Protein AF-A0A6J8DQ14-F1 (afdb_monomer_lite)

Secondary structure (DSSP, 8-state):
------------------------S--------TTHHHHHHHHHHHTT---SSS-HHHHHHHHHHHHHHHHHHHHHHHHHHHHHHHHHHHHHHHHHHHHHHHHHHTT-S-----TTS-------------HHHHHHHHHHHHHHHHHHHHHHHH--TT-HHHHHHHHHHHHHHHHHHHHHHHHHHHHHHHHHHHHHHHHHHHHHHHHHHHHHHHHHHHHHHHHHHHHTTTTT--GGG-------PPP-------------EEEEETT-S------HHHHHHHHHHHHHHHHHHHSS--TTSPPEE-TTT--EE-GGG-STTTSSB-S--EEEEEEE-TTS-EEEEEEEETTT--BTT---BTTBB--

pLDDT: mean 70.85, std 18.7, range [33.75, 98.38]

Radius of gyration: 37.16 Å; chains: 1; bounding box: 110×82×92 Å

Structure (mmCIF, N/CA/C/O backbone):
data_AF-A0A6J8DQ14-F1
#
_entry.id   AF-A0A6J8DQ14-F1
#
loop_
_atom_site.group_PDB
_atom_site.id
_atom_site.type_symbol
_atom_site.label_atom_id
_atom_site.label_alt_id
_atom_site.label_comp_id
_atom_site.label_asym_id
_atom_site.label_entity_id
_atom_site.label_seq_id
_atom_site.pdbx_PDB_ins_code
_atom_site.Cartn_x
_atom_site.Cartn_y
_atom_site.Cartn_z
_atom_site.occupancy
_atom_site.B_iso_or_equiv
_atom_site.auth_seq_id
_atom_site.auth_comp_id
_atom_site.auth_asym_id
_atom_site.auth_atom_id
_atom_site.pdbx_PDB_model_num
ATOM 1 N N . MET A 1 1 ? -1.682 49.864 -0.825 1.00 40.25 1 MET A N 1
ATOM 2 C CA . MET A 1 1 ? -2.217 49.296 -2.078 1.00 40.25 1 MET A CA 1
ATOM 3 C C . MET A 1 1 ? -2.885 47.981 -1.736 1.00 40.25 1 MET A C 1
ATOM 5 O O . MET A 1 1 ? -2.202 47.013 -1.446 1.00 40.25 1 MET A O 1
ATOM 9 N N . THR A 1 2 ? -4.206 48.009 -1.625 1.00 34.62 2 THR A N 1
ATOM 10 C CA . THR A 1 2 ? -5.064 46.916 -1.160 1.00 34.62 2 THR A CA 1
ATOM 11 C C . THR A 1 2 ? -5.766 46.302 -2.367 1.00 34.62 2 THR A C 1
ATOM 13 O O . THR A 1 2 ? -6.574 46.977 -3.000 1.00 34.62 2 THR A O 1
ATOM 16 N N . GLU A 1 3 ? -5.441 45.054 -2.708 1.00 40.53 3 GLU A N 1
ATOM 17 C CA . GLU A 1 3 ? -6.129 44.297 -3.759 1.00 40.53 3 GLU A CA 1
ATOM 18 C C . GLU A 1 3 ? -7.289 43.488 -3.166 1.00 40.53 3 GLU A C 1
ATOM 20 O O . GLU A 1 3 ? -7.100 42.522 -2.426 1.00 40.53 3 GLU A O 1
ATOM 25 N N . GLU A 1 4 ? -8.510 43.895 -3.511 1.00 41.31 4 GLU A N 1
ATOM 26 C CA . GLU A 1 4 ? -9.747 43.171 -3.232 1.00 41.31 4 GLU A CA 1
ATOM 27 C C . GLU A 1 4 ? -9.959 42.047 -4.260 1.00 41.31 4 GLU A C 1
ATOM 29 O O . GLU A 1 4 ? -10.258 42.289 -5.432 1.00 41.31 4 GLU A O 1
ATOM 34 N N . ARG A 1 5 ? -9.875 40.787 -3.818 1.00 44.09 5 ARG A N 1
ATOM 35 C CA . ARG A 1 5 ? -10.351 39.628 -4.590 1.00 44.09 5 ARG A CA 1
ATOM 36 C C . ARG A 1 5 ? -11.866 39.477 -4.429 1.00 44.09 5 ARG A C 1
ATOM 38 O O . ARG A 1 5 ? -12.346 38.953 -3.428 1.00 44.09 5 ARG A O 1
ATOM 45 N N . LYS A 1 6 ? -12.619 39.889 -5.453 1.00 43.56 6 LYS A N 1
ATOM 46 C CA . LYS A 1 6 ? -14.050 39.580 -5.613 1.00 43.56 6 LYS A CA 1
ATOM 47 C C . LYS A 1 6 ? -14.247 38.112 -6.001 1.00 43.56 6 LYS A C 1
ATOM 49 O O . LYS A 1 6 ? -13.935 37.711 -7.119 1.00 43.56 6 LYS A O 1
ATOM 54 N N . THR A 1 7 ? -14.829 37.325 -5.104 1.00 40.78 7 THR A N 1
ATOM 55 C CA . THR A 1 7 ? -15.372 35.992 -5.386 1.00 40.78 7 THR A CA 1
ATOM 56 C C . THR A 1 7 ? -16.781 36.122 -5.977 1.00 40.78 7 THR A C 1
ATOM 58 O O . THR A 1 7 ? -17.704 36.616 -5.333 1.00 40.78 7 THR A O 1
ATOM 61 N N . ARG A 1 8 ? -16.969 35.692 -7.233 1.00 37.62 8 ARG A N 1
ATOM 62 C CA . ARG A 1 8 ? -18.301 35.539 -7.842 1.00 37.62 8 ARG A CA 1
ATOM 63 C C . ARG A 1 8 ? -18.900 34.202 -7.399 1.00 37.62 8 ARG A C 1
ATOM 65 O O . ARG A 1 8 ? -18.426 33.150 -7.816 1.00 37.62 8 ARG A O 1
ATOM 72 N N . LYS A 1 9 ? -19.947 34.253 -6.569 1.00 36.91 9 LYS A N 1
ATOM 73 C CA . LYS A 1 9 ? -20.880 33.138 -6.344 1.00 36.91 9 LYS A CA 1
ATOM 74 C C . LYS A 1 9 ? -21.775 32.997 -7.579 1.00 36.91 9 LYS A C 1
ATOM 76 O O . LYS A 1 9 ? -22.523 33.916 -7.896 1.00 36.91 9 LYS A O 1
ATOM 81 N N . LEU A 1 10 ? -21.686 31.859 -8.262 1.00 33.75 10 LEU A N 1
ATOM 82 C CA . LEU A 1 10 ? -22.676 31.406 -9.239 1.00 33.75 10 LEU A CA 1
ATOM 83 C C . LEU A 1 10 ? -23.769 30.658 -8.469 1.00 33.75 10 LEU A C 1
ATOM 85 O O . LEU A 1 10 ? -23.562 29.532 -8.026 1.00 33.75 10 LEU A O 1
ATOM 89 N N . SER A 1 11 ? -24.906 31.320 -8.261 1.00 34.06 11 SER A N 1
ATOM 90 C CA . SER A 1 11 ? -26.129 30.684 -7.774 1.00 34.06 11 SER A CA 1
ATOM 91 C C . SER A 1 11 ? -26.816 30.008 -8.957 1.00 34.06 11 SER A C 1
ATOM 93 O O . SER A 1 11 ? -27.317 30.689 -9.848 1.00 34.06 11 SER A O 1
ATOM 95 N N . ILE A 1 12 ? -26.815 28.677 -8.980 1.00 35.22 12 ILE A N 1
ATOM 96 C CA . ILE A 1 12 ? -27.635 27.886 -9.899 1.00 35.22 12 ILE A CA 1
ATOM 97 C C . ILE A 1 12 ? -29.028 27.799 -9.270 1.00 35.22 12 ILE A C 1
ATOM 99 O O . ILE A 1 12 ? -29.205 27.170 -8.227 1.00 35.22 12 ILE A O 1
ATOM 103 N N . HIS A 1 13 ? -29.994 28.495 -9.867 1.00 34.25 13 HIS A N 1
ATOM 104 C CA . HIS A 1 13 ? -31.414 28.324 -9.573 1.00 34.25 13 HIS A CA 1
ATOM 105 C C . HIS A 1 13 ? -31.898 27.064 -10.298 1.00 34.25 13 HIS A C 1
ATOM 107 O O . HIS A 1 13 ? -31.876 27.000 -11.523 1.00 34.25 13 HIS A O 1
ATOM 113 N N . LEU A 1 14 ? -32.273 26.050 -9.519 1.00 34.81 14 LEU A N 1
ATOM 114 C CA . LEU A 1 14 ? -33.044 24.896 -9.971 1.00 34.81 14 LEU A CA 1
ATOM 115 C C . LEU A 1 14 ? -34.515 25.320 -10.019 1.00 34.81 14 LEU A C 1
ATOM 117 O O . LEU A 1 14 ? -35.157 25.415 -8.975 1.00 34.81 14 LEU A O 1
ATOM 121 N N . GLU A 1 15 ? -35.031 25.590 -11.215 1.00 38.25 15 GLU A N 1
ATOM 122 C CA . GLU A 1 15 ? -36.473 25.601 -11.467 1.00 38.25 15 GLU A CA 1
ATOM 123 C C . GLU A 1 15 ? -36.927 24.150 -11.668 1.00 38.25 15 GLU A C 1
ATOM 125 O O . GLU A 1 15 ? -36.549 23.475 -12.626 1.00 38.25 15 GLU A O 1
ATOM 130 N N . GLN A 1 16 ? -37.683 23.651 -10.689 1.00 39.81 16 GLN A N 1
ATOM 131 C CA . GLN A 1 16 ? -38.494 22.446 -10.804 1.00 39.81 16 GLN A CA 1
ATOM 132 C C . GLN A 1 16 ? -39.832 22.845 -11.415 1.00 39.81 16 GLN A C 1
ATOM 134 O O . GLN A 1 16 ? -40.702 23.319 -10.691 1.00 39.81 16 GLN A O 1
ATOM 139 N N . ASP A 1 17 ? -39.998 22.597 -12.711 1.00 38.88 17 ASP A N 1
ATOM 140 C CA . ASP A 1 17 ? -41.319 22.550 -13.327 1.00 38.88 17 ASP A CA 1
ATOM 141 C C . ASP A 1 17 ? -41.687 21.110 -13.675 1.00 38.88 17 ASP A C 1
ATOM 143 O O . ASP A 1 17 ? -40.944 20.354 -14.306 1.00 38.88 17 ASP A O 1
ATOM 147 N N . ALA A 1 18 ? -42.859 20.738 -13.171 1.00 47.50 18 ALA A N 1
ATOM 148 C CA . ALA A 1 18 ? -43.494 19.448 -13.301 1.00 47.50 18 ALA A CA 1
ATOM 149 C C . ALA A 1 18 ? -43.932 19.179 -14.747 1.00 47.50 18 ALA A C 1
ATOM 151 O O . ALA A 1 18 ? -44.643 19.979 -15.353 1.00 47.50 18 ALA A O 1
ATOM 152 N N . MET A 1 19 ? -43.602 17.994 -15.259 1.00 41.12 19 MET A N 1
ATOM 153 C CA . MET A 1 19 ? -44.355 17.368 -16.342 1.00 41.12 19 MET A CA 1
ATOM 154 C C . MET A 1 19 ? -44.657 15.919 -15.973 1.00 41.12 19 MET A C 1
ATOM 156 O O . MET A 1 19 ? -43.839 15.021 -16.160 1.00 41.12 19 MET A O 1
ATOM 160 N N . ASP A 1 20 ? -45.874 15.720 -15.471 1.00 43.94 20 ASP A N 1
ATOM 161 C CA . ASP A 1 20 ? -46.589 14.455 -15.568 1.00 43.94 20 ASP A CA 1
ATOM 162 C C . ASP A 1 20 ? -46.842 14.155 -17.051 1.00 43.94 20 ASP A C 1
ATOM 164 O O . ASP A 1 20 ? -47.705 14.763 -17.689 1.00 43.94 20 ASP A O 1
ATOM 168 N N . GLN A 1 21 ? -46.099 13.201 -17.609 1.00 40.94 21 GLN A N 1
ATOM 169 C CA . GLN A 1 21 ? -46.543 12.454 -18.781 1.00 40.94 21 GLN A CA 1
ATOM 170 C C . GLN A 1 21 ? -46.358 10.962 -18.532 1.00 40.94 21 GLN A C 1
ATOM 172 O O . GLN A 1 21 ? -45.259 10.416 -18.511 1.00 40.94 21 GLN A O 1
ATOM 177 N N . SER A 1 22 ? -47.503 10.318 -18.351 1.00 45.19 22 SER A N 1
ATOM 178 C CA . SER A 1 22 ? -47.719 8.885 -18.428 1.00 45.19 22 SER A CA 1
ATOM 179 C C . SER A 1 22 ? -47.224 8.331 -19.768 1.00 45.19 22 SER A C 1
ATOM 181 O O . SER A 1 22 ? -47.850 8.574 -20.802 1.00 45.19 22 SER A O 1
ATOM 183 N N . LEU A 1 23 ? -46.146 7.546 -19.737 1.00 40.38 23 LEU A N 1
ATOM 184 C CA . LEU A 1 23 ? -45.761 6.643 -20.820 1.00 40.38 23 LEU A CA 1
ATOM 185 C C . LEU A 1 23 ? -45.915 5.202 -20.340 1.00 40.38 23 LEU A C 1
ATOM 187 O O . LEU A 1 23 ? -45.208 4.717 -19.460 1.00 40.38 23 LEU A O 1
ATOM 191 N N . SER A 1 24 ? -46.927 4.562 -20.910 1.00 43.19 24 SER A N 1
ATOM 192 C CA . SER A 1 24 ? -47.161 3.131 -20.871 1.00 43.19 24 SER A CA 1
ATOM 193 C C . SER A 1 24 ? -46.249 2.397 -21.854 1.00 43.19 24 SER A C 1
ATOM 195 O O . SER A 1 24 ? -45.831 2.977 -22.852 1.00 43.19 24 SER A O 1
ATOM 197 N N . SER A 1 25 ? -46.156 1.089 -21.605 1.00 42.47 25 SER A N 1
ATOM 198 C CA . SER A 1 25 ? -45.845 -0.034 -22.502 1.00 42.47 25 SER A CA 1
ATOM 199 C C . SER A 1 25 ? -44.381 -0.378 -22.784 1.00 42.47 25 SER A C 1
ATOM 201 O O . SER A 1 25 ? -43.719 0.279 -23.575 1.00 42.47 25 SER A O 1
ATOM 203 N N . ASP A 1 26 ? -44.004 -1.529 -22.215 1.00 45.75 26 ASP A N 1
ATOM 204 C CA . ASP A 1 26 ? -43.184 -2.584 -22.816 1.00 45.75 26 ASP A CA 1
ATOM 205 C C . ASP A 1 26 ? -41.794 -2.193 -23.333 1.00 45.75 26 ASP A C 1
ATOM 207 O O . ASP A 1 26 ? -41.494 -2.335 -24.519 1.00 45.75 26 ASP A O 1
ATOM 211 N N . ASP A 1 27 ? -40.902 -1.850 -22.401 1.00 40.62 27 ASP A N 1
ATOM 212 C CA . ASP A 1 27 ? -39.459 -1.947 -22.621 1.00 40.62 27 ASP A CA 1
ATOM 213 C C . ASP A 1 27 ? -39.065 -3.430 -22.674 1.00 40.62 27 ASP A C 1
ATOM 215 O O . ASP A 1 27 ? -38.757 -4.085 -21.675 1.00 40.62 27 ASP A O 1
ATOM 219 N N . LYS A 1 28 ? -39.114 -3.993 -23.881 1.00 45.56 28 LYS A N 1
ATOM 220 C CA . LYS A 1 28 ? -38.196 -5.072 -24.226 1.00 45.56 28 LYS A CA 1
ATOM 221 C C . LYS A 1 28 ? -36.817 -4.431 -24.273 1.00 45.56 28 LYS A C 1
ATOM 223 O O . LYS A 1 28 ? -36.624 -3.510 -25.059 1.00 45.56 28 LYS A O 1
ATOM 228 N N . ASP A 1 29 ? -35.897 -4.923 -23.449 1.00 43.84 29 ASP A N 1
ATOM 229 C CA . ASP A 1 29 ? -34.469 -4.618 -23.540 1.00 43.84 29 ASP A CA 1
ATOM 230 C C . ASP A 1 29 ? -33.960 -5.056 -24.928 1.00 43.84 29 ASP A C 1
ATOM 232 O O . ASP A 1 29 ? -33.445 -6.162 -25.108 1.00 43.84 29 ASP A O 1
ATOM 236 N N . GLU A 1 30 ? -34.183 -4.228 -25.951 1.00 47.88 30 GLU A N 1
ATOM 237 C CA . GLU A 1 30 ? -33.458 -4.328 -27.205 1.00 47.88 30 GLU A CA 1
ATOM 238 C C . GLU A 1 30 ? -32.006 -4.018 -26.864 1.00 47.88 30 GLU A C 1
ATOM 240 O O . GLU A 1 30 ? -31.679 -2.961 -26.330 1.00 47.88 30 GLU A O 1
ATOM 245 N N . GLU A 1 31 ? -31.146 -5.004 -27.092 1.00 44.53 31 GLU A N 1
ATOM 246 C CA . GLU A 1 31 ? -29.706 -4.908 -26.923 1.00 44.53 31 GLU A CA 1
ATOM 247 C C . GLU A 1 31 ? -29.196 -3.882 -27.945 1.00 44.53 31 GLU A C 1
ATOM 249 O O . GLU A 1 31 ? -28.839 -4.231 -29.070 1.00 44.53 31 GLU A O 1
ATOM 254 N N . ILE A 1 32 ? -29.265 -2.595 -27.583 1.00 43.50 32 ILE A N 1
ATOM 255 C CA . ILE A 1 32 ? -28.814 -1.493 -28.428 1.00 43.50 32 ILE A CA 1
ATOM 256 C C . ILE A 1 32 ? -27.328 -1.721 -28.654 1.00 43.50 32 ILE A C 1
ATOM 258 O O . ILE A 1 32 ? -26.513 -1.685 -27.725 1.00 43.50 32 ILE A O 1
ATOM 262 N N . THR A 1 33 ? -26.969 -2.035 -29.896 1.00 54.25 33 THR A N 1
ATOM 263 C CA . THR A 1 33 ? -25.565 -2.177 -30.231 1.00 54.25 33 THR A CA 1
ATOM 264 C C . THR A 1 33 ? -24.932 -0.797 -30.161 1.00 54.25 33 THR A C 1
ATOM 266 O O . THR A 1 33 ? -25.538 0.211 -30.496 1.00 54.25 33 THR A O 1
ATOM 269 N N . ILE A 1 34 ? -23.694 -0.737 -29.688 1.00 54.75 34 ILE A N 1
ATOM 270 C CA . ILE A 1 34 ? -22.980 0.502 -29.355 1.00 54.75 34 ILE A CA 1
ATOM 271 C C . ILE A 1 34 ? -22.926 1.541 -30.511 1.00 54.75 34 ILE A C 1
ATOM 273 O O . ILE A 1 34 ? -22.673 2.727 -30.266 1.00 54.75 34 ILE A O 1
ATOM 277 N N . ASP A 1 35 ? -23.139 1.104 -31.755 1.00 55.38 35 ASP A N 1
ATOM 278 C CA . ASP A 1 35 ? -23.206 1.949 -32.952 1.00 55.38 35 ASP A CA 1
ATOM 279 C C . ASP A 1 35 ? -24.590 2.613 -33.151 1.00 55.38 35 ASP A C 1
ATOM 281 O O . ASP A 1 35 ? -24.669 3.708 -33.716 1.00 55.38 35 ASP A O 1
ATOM 285 N N . ASP A 1 36 ? -25.666 2.023 -32.622 1.00 63.06 36 ASP A N 1
ATOM 286 C CA . ASP A 1 36 ? -27.036 2.548 -32.700 1.00 63.06 36 ASP A CA 1
ATOM 287 C C . ASP A 1 36 ? -27.245 3.763 -31.774 1.00 63.06 36 ASP A C 1
ATOM 289 O O . ASP A 1 36 ? -28.010 4.669 -32.107 1.00 63.06 36 ASP A O 1
ATOM 293 N N . ASP A 1 37 ? -26.502 3.856 -30.665 1.00 65.25 37 ASP A N 1
ATOM 294 C CA . ASP A 1 37 ? -26.592 4.957 -29.690 1.00 65.25 37 ASP A CA 1
ATOM 295 C C . ASP A 1 37 ? -26.185 6.319 -30.269 1.00 65.25 37 ASP A C 1
ATOM 297 O O . ASP A 1 37 ? -26.784 7.355 -29.953 1.00 65.25 37 ASP A O 1
ATOM 301 N N . ILE A 1 38 ? -25.153 6.343 -31.122 1.00 66.62 38 ILE A N 1
ATOM 302 C CA . ILE A 1 38 ? -24.671 7.584 -31.743 1.00 66.62 38 ILE A CA 1
ATOM 303 C C . ILE A 1 38 ? -25.682 8.049 -32.774 1.00 66.62 38 ILE A C 1
ATOM 305 O O . ILE A 1 38 ? -26.078 9.212 -32.736 1.00 66.62 38 ILE A O 1
ATOM 309 N N . ILE A 1 39 ? -26.141 7.142 -33.640 1.00 68.62 39 ILE A N 1
ATOM 310 C CA . ILE A 1 39 ? -27.180 7.451 -34.624 1.00 68.62 39 ILE A CA 1
ATOM 311 C C . ILE A 1 39 ? -28.407 7.992 -33.888 1.00 68.62 39 ILE A C 1
ATOM 313 O O . ILE A 1 39 ? -28.810 9.121 -34.145 1.00 68.62 39 ILE A O 1
ATOM 317 N N . HIS A 1 40 ? -28.893 7.285 -32.866 1.00 68.31 40 HIS A N 1
ATOM 318 C CA . HIS A 1 40 ? -30.037 7.700 -32.057 1.00 68.31 40 HIS A CA 1
ATOM 319 C C . HIS A 1 40 ? -29.860 9.088 -31.413 1.00 68.31 40 HIS A C 1
ATOM 321 O O . HIS A 1 40 ? -30.770 9.924 -31.458 1.00 68.31 40 HIS A O 1
ATOM 327 N N . THR A 1 41 ? -28.687 9.371 -30.840 1.00 66.19 41 THR A N 1
ATOM 328 C CA . THR A 1 41 ? -28.385 10.660 -30.195 1.00 66.19 41 THR A CA 1
ATOM 329 C C . THR A 1 41 ? -28.322 11.802 -31.210 1.00 66.19 41 THR A C 1
ATOM 331 O O . THR A 1 41 ? -28.877 12.877 -30.969 1.00 66.19 41 THR A O 1
ATOM 334 N N . VAL A 1 42 ? -27.709 11.574 -32.373 1.00 68.81 42 VAL A N 1
ATOM 335 C CA . VAL A 1 42 ? -27.636 12.558 -33.460 1.00 68.81 42 VAL A CA 1
ATOM 336 C C . VAL A 1 42 ? -29.018 12.838 -34.047 1.00 68.81 42 VAL A C 1
ATOM 338 O O . VAL A 1 42 ? -29.392 14.008 -34.170 1.00 68.81 42 VAL A O 1
ATOM 341 N N . THR A 1 43 ? -29.814 11.801 -34.331 1.00 69.31 43 THR A N 1
ATOM 342 C CA . THR A 1 43 ? -31.201 11.950 -34.798 1.00 69.31 43 THR A CA 1
ATOM 343 C C . THR A 1 43 ? -32.023 12.770 -33.797 1.00 69.31 43 THR A C 1
ATOM 345 O O . THR A 1 43 ? -32.827 13.625 -34.179 1.00 69.31 43 THR A O 1
ATOM 348 N N . LYS A 1 44 ? -31.831 12.538 -32.491 1.00 66.38 44 LYS A N 1
ATOM 349 C CA . LYS A 1 44 ? -32.537 13.249 -31.414 1.00 66.38 44 LYS A CA 1
ATOM 350 C C . LYS A 1 44 ? -32.150 14.728 -31.338 1.00 66.38 44 LYS A C 1
ATOM 352 O O . LYS A 1 44 ? -33.029 15.560 -31.130 1.00 66.38 44 LYS A O 1
ATOM 357 N N . LEU A 1 45 ? -30.877 15.065 -31.553 1.00 63.56 45 LEU A N 1
ATOM 358 C CA . LEU A 1 45 ? -30.387 16.449 -31.568 1.00 63.56 45 LEU A CA 1
ATOM 359 C C . LEU A 1 45 ? -30.831 17.218 -32.825 1.00 63.56 45 LEU A C 1
ATOM 361 O O . LEU A 1 45 ? -31.202 18.386 -32.727 1.00 63.56 45 LEU A O 1
ATOM 365 N N . LEU A 1 46 ? -30.860 16.573 -33.996 1.00 66.56 46 LEU A N 1
ATOM 366 C CA . LEU A 1 46 ? -31.221 17.224 -35.266 1.00 66.56 46 LEU A CA 1
ATOM 367 C C . LEU A 1 46 ? -32.732 17.413 -35.469 1.00 66.56 46 LEU A C 1
ATOM 369 O O . LEU A 1 46 ? -33.147 18.291 -36.228 1.00 66.56 46 LEU A O 1
ATOM 373 N N . LYS A 1 47 ? -33.580 16.683 -34.730 1.00 65.06 47 LYS A N 1
ATOM 374 C CA . LYS A 1 47 ? -35.040 16.903 -34.707 1.00 65.06 47 LYS A CA 1
ATOM 375 C C . LYS A 1 47 ? -35.458 18.305 -34.223 1.00 65.06 47 LYS A C 1
ATOM 377 O O . LYS A 1 47 ? -36.606 18.683 -34.445 1.00 65.06 47 LYS A O 1
ATOM 382 N N . PHE A 1 48 ? -34.549 19.094 -33.641 1.00 55.16 48 PHE A N 1
ATOM 383 C CA . PHE A 1 48 ? -34.817 20.448 -33.139 1.00 55.16 48 PHE A CA 1
ATOM 384 C C . PHE A 1 48 ? -34.710 21.583 -34.183 1.00 55.16 48 PHE A C 1
ATOM 386 O O . PHE A 1 48 ? -35.029 22.723 -33.853 1.00 55.16 48 PHE A O 1
ATOM 393 N N . GLY A 1 49 ? -34.323 21.322 -35.442 1.00 56.97 49 GLY A N 1
ATOM 394 C CA . GLY A 1 49 ? -34.076 22.387 -36.433 1.00 56.97 49 GLY A CA 1
ATOM 395 C C . GLY A 1 49 ? -34.587 22.087 -37.845 1.00 56.97 49 GLY A C 1
ATOM 396 O O . GLY A 1 49 ? -33.799 21.816 -38.741 1.00 56.97 49 GLY A O 1
ATOM 397 N N . LYS A 1 50 ? -35.904 22.160 -38.077 1.00 57.69 50 LYS A N 1
ATOM 398 C CA . LYS A 1 50 ? -36.547 21.781 -39.358 1.00 57.69 50 LYS A CA 1
ATOM 399 C C . LYS A 1 50 ? -36.720 22.893 -40.414 1.00 57.69 50 LYS A C 1
ATOM 401 O O . LYS A 1 50 ? -37.482 22.702 -41.355 1.00 57.69 50 LYS A O 1
ATOM 406 N N . ASN A 1 51 ? -36.016 24.025 -40.324 1.00 56.34 51 ASN A N 1
ATOM 407 C CA . ASN A 1 51 ? -36.298 25.198 -41.178 1.00 56.34 51 ASN A CA 1
ATOM 408 C C . ASN A 1 51 ? -35.150 25.613 -42.131 1.00 56.34 51 ASN A C 1
ATOM 410 O O . ASN A 1 51 ? -34.883 26.803 -42.273 1.00 56.34 51 ASN A O 1
ATOM 414 N N . GLY A 1 52 ? -34.461 24.675 -42.799 1.00 59.81 52 GLY A N 1
ATOM 415 C CA . GLY A 1 52 ? -33.320 25.013 -43.670 1.00 59.81 52 GLY A CA 1
ATOM 416 C C . GLY A 1 52 ? -33.121 24.124 -44.904 1.00 59.81 52 GLY A C 1
ATOM 417 O O . GLY A 1 52 ? -33.497 22.961 -44.919 1.00 59.81 52 GLY A O 1
ATOM 418 N N . MET A 1 53 ? -32.495 24.705 -45.936 1.00 57.72 53 MET A N 1
ATOM 419 C CA . MET A 1 53 ? -32.366 24.247 -47.335 1.00 57.72 53 MET A CA 1
ATOM 420 C C . MET A 1 53 ? -31.441 23.030 -47.584 1.00 57.72 53 MET A C 1
ATOM 422 O O . MET A 1 53 ? -31.140 22.716 -48.733 1.00 57.72 53 MET A O 1
ATOM 426 N N . VAL A 1 54 ? -30.969 22.348 -46.538 1.00 64.88 54 VAL A N 1
ATOM 427 C CA . VAL A 1 54 ? -30.096 21.163 -46.636 1.00 64.88 54 VAL A CA 1
ATOM 428 C C . VAL A 1 54 ? -30.855 19.972 -46.067 1.00 64.88 54 VAL A C 1
ATOM 430 O O . VAL A 1 54 ? -31.392 20.079 -44.968 1.00 64.88 54 VAL A O 1
ATOM 433 N N . SER A 1 55 ? -30.907 18.853 -46.804 1.00 76.88 55 SER A N 1
ATOM 434 C CA . SER A 1 55 ? -31.601 17.645 -46.338 1.00 76.88 55 SER A CA 1
ATOM 435 C C . SER A 1 55 ? -31.048 17.224 -44.966 1.00 76.88 55 SER A C 1
ATOM 437 O O . SER A 1 55 ? -29.848 16.931 -44.881 1.00 76.88 55 SER A O 1
ATOM 439 N N . PRO A 1 56 ? -31.878 17.202 -43.904 1.00 75.75 56 PRO A N 1
ATOM 440 C CA . PRO A 1 56 ? -31.462 16.834 -42.551 1.00 75.75 56 PRO A CA 1
ATOM 441 C C . PRO A 1 56 ? -30.709 15.500 -42.496 1.00 75.75 56 PRO A C 1
ATOM 443 O O . PRO A 1 56 ? -29.714 15.395 -41.785 1.00 75.75 56 PRO A O 1
ATOM 446 N N . ASP A 1 57 ? -31.095 14.544 -43.344 1.00 76.12 57 ASP A N 1
ATOM 447 C CA . ASP A 1 57 ? -30.482 13.216 -43.441 1.00 76.12 57 ASP A CA 1
ATOM 448 C C . ASP A 1 57 ? -28.993 13.273 -43.827 1.00 76.12 57 ASP A C 1
ATOM 450 O O . ASP A 1 57 ? -28.183 12.454 -43.389 1.00 76.12 57 ASP A O 1
ATOM 454 N N . HIS A 1 58 ? -28.594 14.256 -44.644 1.00 75.25 58 HIS A N 1
ATOM 455 C CA . HIS A 1 58 ? -27.197 14.403 -45.055 1.00 75.25 58 HIS A CA 1
ATOM 456 C C . HIS A 1 58 ? -26.328 14.954 -43.920 1.00 75.25 58 HIS A C 1
ATOM 458 O O . HIS A 1 58 ? -25.197 14.502 -43.727 1.00 75.25 58 HIS A O 1
ATOM 464 N N . ILE A 1 59 ? -26.870 15.900 -43.148 1.00 75.31 59 ILE A N 1
ATOM 465 C CA . ILE A 1 59 ? -26.204 16.462 -41.968 1.00 75.31 59 ILE A CA 1
ATOM 466 C C . ILE A 1 59 ? -26.097 15.389 -40.882 1.00 75.31 59 ILE A C 1
ATOM 468 O O . ILE A 1 59 ? -25.021 15.209 -40.318 1.00 75.31 59 ILE A O 1
ATOM 472 N N . GLU A 1 60 ? -27.172 14.636 -40.651 1.00 80.50 60 GLU A N 1
ATOM 473 C CA . GLU A 1 60 ? -27.223 13.510 -39.717 1.00 80.50 60 GLU A CA 1
ATOM 474 C C . GLU A 1 60 ? -26.162 12.463 -40.036 1.00 80.50 60 GLU A C 1
ATOM 476 O O . GLU A 1 60 ? -25.302 12.174 -39.204 1.00 80.50 60 GLU A O 1
ATOM 481 N N . MET A 1 61 ? -26.133 11.970 -41.273 1.00 78.75 61 MET A N 1
ATOM 482 C CA . MET A 1 61 ? -25.140 10.985 -41.687 1.00 78.75 61 MET A CA 1
ATOM 483 C C . MET A 1 61 ? -23.705 11.526 -41.575 1.00 78.75 61 MET A C 1
ATOM 485 O O . MET A 1 61 ? -22.799 10.785 -41.186 1.00 78.75 61 MET A O 1
ATOM 489 N N . SER A 1 62 ? -23.471 12.799 -41.911 1.00 70.88 62 SER A N 1
ATOM 490 C CA . SER A 1 62 ? -22.145 13.414 -41.780 1.00 70.88 62 SER A CA 1
ATOM 491 C C . SER A 1 62 ? -21.717 13.550 -40.316 1.00 70.88 62 SER A C 1
ATOM 493 O O . SER A 1 62 ? -20.552 13.301 -40.004 1.00 70.88 62 SER A O 1
ATOM 495 N N . LEU A 1 63 ? -22.638 13.909 -39.416 1.00 78.31 63 LEU A N 1
ATOM 496 C CA . LEU A 1 63 ? -22.362 14.040 -37.986 1.00 78.31 63 LEU A CA 1
ATOM 497 C C . LEU A 1 63 ? -22.102 12.670 -37.347 1.00 78.31 63 LEU A C 1
ATOM 499 O O . LEU A 1 63 ? -21.121 12.524 -36.625 1.00 78.31 63 LEU A O 1
ATOM 503 N N . CYS A 1 64 ? -22.897 11.647 -37.679 1.00 80.00 64 CYS A N 1
ATOM 504 C CA . CYS A 1 64 ? -22.672 10.271 -37.224 1.00 80.00 64 CYS A CA 1
ATOM 505 C C . CYS A 1 64 ? -21.289 9.758 -37.640 1.00 80.00 64 CYS A C 1
ATOM 507 O O . CYS A 1 64 ? -20.560 9.204 -36.820 1.00 80.00 64 CYS A O 1
ATOM 509 N N . LYS A 1 65 ? -20.882 9.994 -38.896 1.00 75.81 65 LYS A N 1
ATOM 510 C CA . LYS A 1 65 ? -19.543 9.619 -39.380 1.00 75.81 65 LYS A CA 1
ATOM 511 C C . LYS A 1 65 ? -18.430 10.358 -38.640 1.00 75.81 65 LYS A C 1
ATOM 513 O O . LYS A 1 65 ? -17.421 9.741 -38.311 1.00 75.81 65 LYS A O 1
ATOM 518 N N . MET A 1 66 ? -18.607 11.653 -38.374 1.00 70.31 66 MET A N 1
ATOM 519 C CA . MET A 1 66 ? -17.619 12.458 -37.653 1.00 70.31 66 MET A CA 1
ATOM 520 C C . MET A 1 66 ? -17.480 12.008 -36.193 1.00 70.31 66 MET A C 1
ATOM 522 O O . MET A 1 66 ? -16.360 11.798 -35.735 1.00 70.31 66 MET A O 1
ATOM 526 N N . LEU A 1 67 ? -18.597 11.772 -35.496 1.00 80.56 67 LEU A N 1
ATOM 527 C CA . LEU A 1 67 ? -18.602 11.272 -34.118 1.00 80.56 67 LEU A CA 1
ATOM 528 C C . LEU A 1 67 ? -18.011 9.865 -34.016 1.00 80.56 67 LEU A C 1
ATOM 530 O O . LEU A 1 67 ? -17.221 9.601 -33.114 1.00 80.56 67 LEU A O 1
ATOM 534 N N . GLN A 1 68 ? -18.331 8.974 -34.957 1.00 82.81 68 GLN A N 1
ATOM 535 C CA . GLN A 1 68 ? -17.741 7.636 -34.982 1.00 82.81 68 GLN A CA 1
ATOM 536 C C . GLN A 1 68 ? -16.230 7.692 -35.241 1.00 82.81 68 GLN A C 1
ATOM 538 O O . GLN A 1 68 ? -15.466 6.962 -34.609 1.00 82.81 68 GLN A O 1
ATOM 543 N N . ALA A 1 69 ? -15.774 8.574 -36.137 1.00 71.69 69 ALA A N 1
ATOM 544 C CA . ALA A 1 69 ? -14.348 8.781 -36.378 1.00 71.69 69 ALA A CA 1
ATOM 545 C C . ALA A 1 69 ? -13.634 9.327 -35.130 1.00 71.69 69 ALA A C 1
ATOM 547 O O . ALA A 1 69 ? -12.570 8.826 -34.769 1.00 71.69 69 ALA A O 1
ATOM 548 N N . GLU A 1 70 ? -14.231 10.301 -34.438 1.00 76.94 70 GLU A N 1
ATOM 549 C CA . GLU A 1 70 ? -13.682 10.844 -33.195 1.00 76.94 70 GLU A CA 1
ATOM 550 C C . GLU A 1 70 ? -13.642 9.785 -32.084 1.00 76.94 70 GLU A C 1
ATOM 552 O O . GLU A 1 70 ? -12.635 9.644 -31.393 1.00 76.94 70 GLU A O 1
ATOM 557 N N . ARG A 1 71 ? -14.693 8.972 -31.950 1.00 84.62 71 ARG A N 1
ATOM 558 C CA . ARG A 1 71 ? -14.738 7.852 -31.005 1.00 84.62 71 ARG A CA 1
ATOM 559 C C . ARG A 1 71 ? -13.630 6.838 -31.265 1.00 84.62 71 ARG A C 1
ATOM 561 O O . ARG A 1 71 ? -12.944 6.442 -30.326 1.00 84.62 71 ARG A O 1
ATOM 568 N N . ASN A 1 72 ? -13.464 6.414 -32.516 1.00 82.12 72 ASN A N 1
ATOM 569 C CA . ASN A 1 72 ? -12.408 5.477 -32.892 1.00 82.12 72 ASN A CA 1
ATOM 570 C C . ASN A 1 72 ? -11.028 6.065 -32.580 1.00 82.12 72 ASN A C 1
ATOM 572 O O . ASN A 1 72 ? -10.202 5.387 -31.984 1.00 82.12 72 ASN A O 1
ATOM 576 N N . HIS A 1 73 ? -10.823 7.354 -32.857 1.00 80.81 73 HIS A N 1
ATOM 577 C CA . HIS A 1 73 ? -9.595 8.060 -32.489 1.00 80.81 73 HIS A CA 1
ATOM 578 C C . HIS A 1 73 ? -9.345 8.084 -30.975 1.00 80.81 73 HIS A C 1
ATOM 580 O O . HIS A 1 73 ? -8.212 7.893 -30.532 1.00 80.81 73 HIS A O 1
ATOM 586 N N . TRP A 1 74 ? -10.381 8.293 -30.156 1.00 85.88 74 TRP A N 1
ATOM 587 C CA . TRP A 1 74 ? -10.259 8.212 -28.697 1.00 85.88 74 TRP A CA 1
ATOM 588 C C . TRP A 1 74 ? -9.960 6.795 -28.217 1.00 85.88 74 TRP A C 1
ATOM 590 O O . TRP A 1 74 ? -9.103 6.630 -27.354 1.00 85.88 74 TRP A O 1
ATOM 600 N N . LYS A 1 75 ? -10.601 5.781 -28.803 1.00 89.94 75 LYS A N 1
ATOM 601 C CA . LYS A 1 75 ? -10.316 4.374 -28.513 1.00 89.94 75 LYS A CA 1
ATOM 602 C C . LYS A 1 75 ? -8.859 4.031 -28.821 1.00 89.94 75 LYS A C 1
ATOM 604 O O . LYS A 1 75 ? -8.167 3.536 -27.939 1.00 89.94 75 LYS A O 1
ATOM 609 N N . ASP A 1 76 ? -8.376 4.383 -30.010 1.00 84.06 76 ASP A N 1
ATOM 610 C CA . ASP A 1 76 ? -6.992 4.140 -30.423 1.00 84.06 76 ASP A CA 1
ATOM 611 C C . ASP A 1 76 ? -5.995 4.846 -29.490 1.00 84.06 76 ASP A C 1
ATOM 613 O O . ASP A 1 76 ? -4.976 4.272 -29.105 1.00 84.06 76 ASP A O 1
ATOM 617 N N . LYS A 1 77 ? -6.304 6.079 -29.060 1.00 84.69 77 LYS A N 1
ATOM 618 C CA . LYS A 1 77 ? -5.506 6.808 -28.061 1.00 84.69 77 LYS A CA 1
ATOM 619 C C . LYS A 1 77 ? -5.498 6.124 -26.698 1.00 84.69 77 LYS A C 1
ATOM 621 O O . LYS A 1 77 ? -4.441 6.050 -26.075 1.00 84.69 77 LYS A O 1
ATOM 626 N N . THR A 1 78 ? -6.649 5.659 -26.220 1.00 90.12 78 THR A N 1
ATOM 627 C CA . THR A 1 78 ? -6.755 4.948 -24.942 1.00 90.12 78 THR A CA 1
ATOM 628 C C . THR A 1 78 ? -5.996 3.626 -24.996 1.00 90.12 78 THR A C 1
ATOM 630 O O . THR A 1 78 ? -5.210 3.352 -24.093 1.00 90.12 78 THR A O 1
ATOM 633 N N . ASP A 1 79 ? -6.143 2.856 -26.072 1.00 89.62 79 ASP A N 1
ATOM 634 C CA . ASP A 1 79 ? -5.426 1.596 -26.273 1.00 89.62 79 ASP A CA 1
ATOM 635 C C . ASP A 1 79 ? -3.907 1.832 -26.358 1.00 89.62 79 ASP A C 1
ATOM 637 O O . ASP A 1 79 ? -3.123 1.112 -25.736 1.00 89.62 79 ASP A O 1
ATOM 641 N N . ALA A 1 80 ? -3.462 2.881 -27.058 1.00 86.56 80 ALA A N 1
ATOM 642 C CA . ALA A 1 80 ? -2.052 3.271 -27.099 1.00 86.56 80 ALA A CA 1
ATOM 643 C C . ALA A 1 80 ? -1.514 3.667 -25.712 1.00 86.56 80 ALA A C 1
ATOM 645 O O . ALA A 1 80 ? -0.419 3.245 -25.338 1.00 86.56 80 ALA A O 1
ATOM 646 N N . ALA A 1 81 ? -2.284 4.430 -24.931 1.00 89.25 81 ALA A N 1
ATOM 647 C CA . ALA A 1 81 ? -1.907 4.816 -23.573 1.00 89.25 81 ALA A CA 1
ATOM 648 C C . ALA A 1 81 ? -1.813 3.603 -22.634 1.00 89.25 81 ALA A C 1
ATOM 650 O O . ALA A 1 81 ? -0.844 3.484 -21.888 1.00 89.25 81 ALA A O 1
ATOM 651 N N . MET A 1 82 ? -2.771 2.674 -22.706 1.00 91.31 82 MET A N 1
ATOM 652 C CA . MET A 1 82 ? -2.752 1.435 -21.921 1.00 91.31 82 MET A CA 1
ATOM 653 C C . MET A 1 82 ? -1.537 0.565 -22.263 1.00 91.31 82 MET A C 1
ATOM 655 O O . MET A 1 82 ? -0.841 0.101 -21.361 1.00 91.31 82 MET A O 1
ATOM 659 N N . ASN A 1 83 ? -1.221 0.413 -23.552 1.00 90.00 83 ASN A N 1
ATOM 660 C CA . ASN A 1 83 ? -0.037 -0.323 -23.998 1.00 90.00 83 ASN A CA 1
ATOM 661 C C . ASN A 1 83 ? 1.274 0.317 -23.510 1.00 90.00 83 ASN A C 1
ATOM 663 O O . ASN A 1 83 ? 2.202 -0.395 -23.124 1.00 90.00 83 ASN A O 1
ATOM 667 N N . GLU A 1 84 ? 1.362 1.650 -23.500 1.00 91.25 84 GLU A N 1
ATOM 668 C CA . GLU A 1 84 ? 2.531 2.364 -22.977 1.00 91.25 84 GLU A CA 1
ATOM 669 C C . GLU A 1 84 ? 2.665 2.202 -21.455 1.00 91.25 84 GLU A C 1
ATOM 671 O O . GLU A 1 84 ? 3.765 1.941 -20.968 1.00 91.25 84 GLU A O 1
ATOM 676 N N . ILE A 1 85 ? 1.561 2.265 -20.702 1.00 87.31 85 ILE A N 1
ATOM 677 C CA . ILE A 1 85 ? 1.556 1.994 -19.254 1.00 87.31 85 ILE A CA 1
ATOM 678 C C . ILE A 1 85 ? 2.052 0.571 -18.972 1.00 87.31 85 ILE A C 1
ATOM 680 O O . ILE A 1 85 ? 2.925 0.376 -18.124 1.00 87.31 85 ILE A O 1
ATOM 684 N N . GLU A 1 86 ? 1.559 -0.428 -19.708 1.00 88.75 86 GLU A N 1
ATOM 685 C CA . GLU A 1 86 ? 2.032 -1.808 -19.571 1.00 88.75 86 GLU A CA 1
ATOM 686 C C . GLU A 1 86 ? 3.519 -1.961 -19.911 1.00 88.75 86 GLU A C 1
ATOM 688 O O . GLU A 1 86 ? 4.230 -2.736 -19.260 1.00 88.75 86 GLU A O 1
ATOM 693 N N . ARG A 1 87 ? 4.006 -1.250 -20.936 1.00 94.81 87 ARG A N 1
ATOM 694 C CA . ARG A 1 87 ? 5.424 -1.252 -21.317 1.00 94.81 87 ARG A CA 1
ATOM 695 C C . ARG A 1 87 ? 6.290 -0.695 -20.187 1.00 94.81 87 ARG A C 1
ATOM 697 O O . ARG A 1 87 ? 7.244 -1.358 -19.784 1.00 94.81 87 ARG A O 1
ATOM 704 N N . GLN A 1 88 ? 5.927 0.468 -19.647 1.00 89.12 88 GLN A N 1
ATOM 705 C CA . GLN A 1 88 ? 6.628 1.108 -18.530 1.00 89.12 88 GLN A CA 1
ATOM 706 C C . GLN A 1 88 ? 6.631 0.218 -17.286 1.00 89.12 88 GLN A C 1
ATOM 708 O O . GLN A 1 88 ? 7.674 0.013 -16.672 1.00 89.12 88 GLN A O 1
ATOM 713 N N . HIS A 1 89 ? 5.493 -0.397 -16.959 1.00 85.81 89 HIS A N 1
ATOM 714 C CA . HIS A 1 89 ? 5.390 -1.310 -15.825 1.00 85.81 89 HIS A CA 1
ATOM 715 C C . HIS A 1 89 ? 6.328 -2.523 -15.961 1.00 85.81 89 HIS A C 1
ATOM 717 O O . HIS A 1 89 ? 7.032 -2.878 -15.013 1.00 85.81 89 HIS A O 1
ATOM 723 N N . LYS A 1 90 ? 6.420 -3.121 -17.160 1.00 86.12 90 LYS A N 1
ATOM 724 C CA . LYS A 1 90 ? 7.374 -4.209 -17.449 1.00 86.12 90 LYS A CA 1
ATOM 725 C C . LYS A 1 90 ? 8.828 -3.764 -17.267 1.00 86.12 90 LYS A C 1
ATOM 727 O O . LYS A 1 90 ? 9.621 -4.522 -16.709 1.00 86.12 90 LYS A O 1
ATOM 732 N N . GLU A 1 91 ? 9.180 -2.554 -17.702 1.00 84.44 91 GLU A N 1
ATOM 733 C CA . GLU A 1 91 ? 10.524 -1.988 -17.511 1.00 84.44 91 GLU A CA 1
ATOM 734 C C . GLU A 1 91 ? 10.836 -1.729 -16.034 1.00 84.44 91 GLU A C 1
ATOM 736 O O . GLU A 1 91 ? 11.909 -2.104 -15.558 1.00 84.44 91 GLU A O 1
ATOM 741 N N . THR A 1 92 ? 9.888 -1.174 -15.274 1.00 85.44 92 THR A N 1
ATOM 742 C CA . THR A 1 92 ? 10.028 -0.985 -13.824 1.00 85.44 92 THR A CA 1
ATOM 743 C C . THR A 1 92 ? 10.272 -2.313 -13.108 1.00 85.44 92 THR A C 1
ATOM 745 O O . THR A 1 92 ? 11.209 -2.414 -12.316 1.00 85.44 92 THR A O 1
ATOM 748 N N . LEU A 1 93 ? 9.498 -3.355 -13.423 1.00 81.00 93 LEU A N 1
ATOM 749 C CA . LEU A 1 93 ? 9.683 -4.682 -12.831 1.00 81.00 93 LEU A CA 1
ATOM 750 C C . LEU A 1 93 ? 11.039 -5.298 -13.205 1.00 81.00 93 LEU A C 1
ATOM 752 O O . LEU A 1 93 ? 11.709 -5.877 -12.350 1.00 81.00 93 LEU A O 1
ATOM 756 N N . ALA A 1 94 ? 11.489 -5.147 -14.454 1.00 80.62 94 ALA A N 1
ATOM 757 C CA . ALA A 1 94 ? 12.812 -5.612 -14.878 1.00 80.62 94 ALA A CA 1
ATOM 758 C C . ALA A 1 94 ? 13.948 -4.902 -14.116 1.00 80.62 94 ALA A C 1
ATOM 760 O O . ALA A 1 94 ? 14.915 -5.546 -13.688 1.00 80.62 94 ALA A O 1
ATOM 761 N N . ASN A 1 95 ? 13.811 -3.594 -13.889 1.00 80.69 95 ASN A N 1
ATOM 762 C CA . ASN A 1 95 ? 14.747 -2.812 -13.087 1.00 80.69 95 ASN A CA 1
ATOM 763 C C . ASN A 1 95 ? 14.736 -3.256 -11.619 1.00 80.69 95 ASN A C 1
ATOM 765 O O . ASN A 1 95 ? 15.802 -3.458 -11.042 1.00 80.69 95 ASN A O 1
ATOM 769 N N . GLN A 1 96 ? 13.561 -3.494 -11.030 1.00 80.19 96 GLN A N 1
ATOM 770 C CA . GLN A 1 96 ? 13.432 -3.985 -9.655 1.00 80.19 96 GLN A CA 1
ATOM 771 C C . GLN A 1 96 ? 14.092 -5.358 -9.472 1.00 80.19 96 GLN A C 1
ATOM 773 O O . GLN A 1 96 ? 14.826 -5.567 -8.509 1.00 80.19 96 GLN A O 1
ATOM 778 N N . VAL A 1 97 ? 13.908 -6.279 -10.423 1.00 82.62 97 VAL A N 1
ATOM 779 C CA . VAL A 1 97 ? 14.591 -7.584 -10.412 1.00 82.62 97 VAL A CA 1
ATOM 780 C C . VAL A 1 97 ? 16.108 -7.414 -10.520 1.00 82.62 97 VAL A C 1
ATOM 782 O O . VAL A 1 97 ? 16.855 -8.103 -9.827 1.00 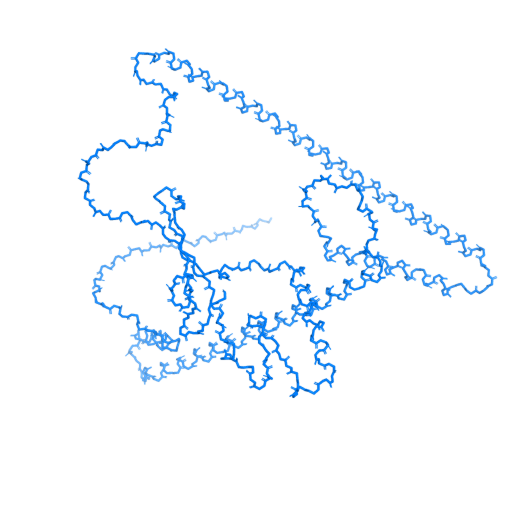82.62 97 VAL A O 1
ATOM 785 N N . SER A 1 98 ? 16.578 -6.491 -11.360 1.00 78.75 98 SER A N 1
ATOM 786 C CA . SER A 1 98 ? 18.011 -6.210 -11.515 1.00 78.75 98 SER A CA 1
ATOM 787 C C . SER A 1 98 ? 18.619 -5.622 -10.238 1.00 78.75 98 SER A C 1
ATOM 789 O O . SER A 1 98 ? 19.686 -6.065 -9.815 1.00 78.75 98 SER A O 1
ATOM 791 N N . LEU A 1 99 ? 17.915 -4.695 -9.579 1.00 77.81 99 LEU A N 1
ATOM 792 C CA . LEU A 1 99 ? 18.295 -4.148 -8.274 1.00 77.81 99 LEU A CA 1
ATOM 793 C C . LEU A 1 99 ? 18.330 -5.235 -7.200 1.00 77.81 99 LEU A C 1
ATOM 795 O O . LEU A 1 99 ? 19.308 -5.325 -6.463 1.00 77.81 99 LEU A O 1
ATOM 799 N N . GLN A 1 100 ? 17.324 -6.108 -7.153 1.00 77.19 100 GLN A N 1
ATOM 800 C CA . GLN A 1 100 ? 17.307 -7.220 -6.206 1.00 77.19 100 GLN A CA 1
ATOM 801 C C . GLN A 1 100 ? 18.491 -8.169 -6.430 1.00 77.19 100 GLN A C 1
ATOM 803 O O . GLN A 1 100 ? 19.156 -8.554 -5.474 1.00 77.19 100 GLN A O 1
ATOM 808 N N . ASN A 1 101 ? 18.807 -8.503 -7.685 1.00 76.81 101 ASN A N 1
ATOM 809 C CA . ASN A 1 101 ? 19.966 -9.338 -8.007 1.00 76.81 101 ASN A CA 1
ATOM 810 C C . ASN A 1 101 ? 21.288 -8.662 -7.597 1.00 76.81 101 ASN A C 1
ATOM 812 O O . ASN A 1 101 ? 22.189 -9.337 -7.104 1.00 76.81 101 ASN A O 1
ATOM 816 N N . LEU A 1 102 ? 21.415 -7.341 -7.777 1.00 76.44 102 LEU A N 1
ATOM 817 C CA . LEU A 1 102 ? 22.573 -6.577 -7.299 1.00 76.44 102 LEU A CA 1
ATOM 818 C C . LEU A 1 102 ? 22.677 -6.622 -5.771 1.00 76.44 102 LEU A C 1
ATOM 820 O O . LEU A 1 102 ? 23.757 -6.877 -5.246 1.00 76.44 102 LEU A O 1
ATOM 824 N N . MET A 1 103 ? 21.565 -6.438 -5.059 1.00 74.62 103 MET A N 1
ATOM 825 C CA . MET A 1 103 ? 21.509 -6.541 -3.596 1.00 74.62 103 MET A CA 1
ATOM 826 C C . MET A 1 103 ? 21.886 -7.945 -3.102 1.00 74.62 103 MET A C 1
ATOM 828 O O . MET A 1 103 ? 22.637 -8.080 -2.133 1.00 74.62 103 MET A O 1
ATOM 832 N N . ASP A 1 104 ? 21.430 -8.989 -3.797 1.00 74.62 104 ASP A N 1
ATOM 833 C CA . ASP A 1 104 ? 21.779 -10.381 -3.502 1.00 74.62 104 ASP A CA 1
ATOM 834 C C . ASP A 1 104 ? 23.281 -10.645 -3.721 1.00 74.62 104 ASP A C 1
ATOM 836 O O . ASP A 1 104 ? 23.928 -11.254 -2.865 1.00 74.62 104 ASP A O 1
ATOM 840 N N . MET A 1 105 ? 23.864 -10.143 -4.821 1.00 72.62 105 MET A N 1
ATOM 841 C CA . MET A 1 105 ? 25.310 -10.234 -5.090 1.00 72.62 105 MET A CA 1
ATOM 842 C C . MET A 1 105 ? 26.150 -9.453 -4.075 1.00 72.62 105 MET A C 1
ATOM 844 O O . MET A 1 105 ? 27.236 -9.891 -3.710 1.00 72.62 105 MET A O 1
ATOM 848 N N . LEU A 1 106 ? 25.644 -8.320 -3.587 1.00 71.88 106 LEU A N 1
ATOM 849 C CA . LEU A 1 106 ? 26.287 -7.506 -2.554 1.00 71.88 106 LEU A CA 1
ATOM 850 C C . LEU A 1 106 ? 26.081 -8.062 -1.132 1.00 71.88 106 LEU A C 1
ATOM 852 O O . LEU A 1 106 ? 26.432 -7.394 -0.161 1.00 71.88 106 LEU A O 1
ATOM 856 N N . HIS A 1 107 ? 25.546 -9.282 -0.999 1.00 65.75 107 HIS A N 1
ATOM 857 C CA . HIS A 1 107 ? 25.310 -9.975 0.270 1.00 65.75 107 HIS A CA 1
ATOM 858 C C . HIS A 1 107 ? 24.426 -9.204 1.266 1.00 65.75 107 HIS A C 1
ATOM 860 O O . HIS A 1 107 ? 24.536 -9.407 2.476 1.00 65.75 107 HIS A O 1
ATOM 866 N N . PHE A 1 108 ? 23.491 -8.375 0.788 1.00 57.16 108 PHE A N 1
ATOM 867 C CA . PHE A 1 108 ? 22.492 -7.763 1.674 1.00 57.16 108 PHE A CA 1
ATOM 868 C C . PHE A 1 108 ? 21.488 -8.780 2.232 1.00 57.16 108 PHE A C 1
ATOM 870 O O . PHE A 1 108 ? 20.815 -8.506 3.225 1.00 57.16 108 PHE A O 1
ATOM 877 N N . ASN A 1 109 ? 21.433 -9.989 1.667 1.00 50.12 109 ASN A N 1
ATOM 878 C CA . ASN A 1 109 ? 20.560 -11.046 2.150 1.00 50.12 109 ASN A CA 1
ATOM 879 C C . ASN A 1 109 ? 21.282 -12.039 3.078 1.00 50.12 109 ASN A C 1
ATOM 881 O O . ASN A 1 109 ? 21.932 -12.991 2.648 1.00 50.12 109 ASN A O 1
ATOM 885 N N . LYS A 1 110 ? 21.019 -11.834 4.378 1.00 49.34 110 LYS A N 1
ATOM 886 C CA . LYS A 1 110 ? 21.222 -12.717 5.541 1.00 49.34 110 LYS A CA 1
ATOM 887 C C . LYS A 1 110 ? 22.608 -12.682 6.204 1.00 49.34 110 LYS A C 1
ATOM 889 O O . LYS A 1 110 ? 23.387 -13.630 6.109 1.00 49.34 110 LYS A O 1
ATOM 894 N N . ARG A 1 111 ? 22.730 -11.789 7.202 1.00 44.78 111 ARG A N 1
ATOM 895 C CA . ARG A 1 111 ? 22.943 -12.311 8.567 1.00 44.78 111 ARG A CA 1
ATOM 896 C C . ARG A 1 111 ? 21.881 -13.392 8.765 1.00 44.78 111 ARG A C 1
ATOM 898 O O . ARG A 1 111 ? 20.716 -13.083 8.997 1.00 44.78 111 ARG A O 1
ATOM 905 N N . LYS A 1 112 ? 22.253 -14.661 8.590 1.00 45.88 112 LYS A N 1
ATOM 906 C CA . LYS A 1 112 ? 21.471 -15.772 9.124 1.00 45.88 112 LYS A CA 1
ATOM 907 C C . LYS A 1 112 ? 21.488 -15.569 10.635 1.00 45.88 112 LYS A C 1
ATOM 909 O O . LYS A 1 112 ? 22.401 -16.036 11.304 1.00 45.88 112 LYS A O 1
ATOM 914 N N . ILE A 1 113 ? 20.519 -14.820 11.158 1.00 48.09 113 ILE A N 1
ATOM 915 C CA . ILE A 1 113 ? 20.110 -14.974 12.545 1.00 48.09 113 ILE A CA 1
ATOM 916 C C . ILE A 1 113 ? 19.732 -16.446 12.621 1.00 48.09 113 ILE A C 1
ATOM 918 O O . ILE A 1 113 ? 18.811 -16.907 11.944 1.00 48.09 113 ILE A O 1
ATOM 922 N N . SER A 1 114 ? 20.570 -17.211 13.304 1.00 43.84 114 SER A N 1
ATOM 923 C CA . SER A 1 114 ? 20.335 -18.608 13.592 1.00 43.84 114 SER A CA 1
ATOM 924 C C . SER A 1 114 ? 18.937 -18.716 14.194 1.00 43.84 114 SER A C 1
ATOM 926 O O . SER A 1 114 ? 18.673 -18.242 15.297 1.00 43.84 114 SER A O 1
ATOM 928 N N . HIS A 1 115 ? 18.026 -19.314 13.429 1.00 45.09 115 HIS A N 1
ATOM 929 C CA . HIS A 1 115 ? 16.715 -19.760 13.882 1.00 45.09 115 HIS A CA 1
ATOM 930 C C . HIS A 1 115 ? 16.901 -20.841 14.952 1.00 45.09 115 HIS A C 1
ATOM 932 O O . HIS A 1 115 ? 16.757 -22.030 14.684 1.00 45.09 115 HIS A O 1
ATOM 938 N N . ALA A 1 116 ? 17.257 -20.429 16.164 1.00 47.69 116 ALA A N 1
ATOM 939 C CA . ALA A 1 116 ? 17.262 -21.304 17.322 1.00 47.69 116 ALA A CA 1
ATOM 940 C C . ALA A 1 116 ? 16.364 -20.798 18.456 1.00 47.69 116 ALA A C 1
ATOM 942 O O . ALA A 1 116 ? 16.017 -21.614 19.293 1.00 47.69 116 ALA A O 1
ATOM 943 N N . ASN A 1 117 ? 15.939 -19.523 18.502 1.00 45.84 117 ASN A N 1
ATOM 944 C CA . ASN A 1 117 ? 15.259 -19.014 19.707 1.00 45.84 117 ASN A CA 1
ATOM 945 C C . ASN A 1 117 ? 14.291 -17.826 19.518 1.00 45.84 117 ASN A C 1
ATOM 947 O O . ASN A 1 117 ? 14.353 -16.883 20.289 1.00 45.84 117 ASN A O 1
ATOM 951 N N . LEU A 1 118 ? 13.358 -17.853 18.559 1.00 47.22 118 LEU A N 1
ATOM 952 C CA . LEU A 1 118 ? 12.179 -16.965 18.630 1.00 47.22 118 LEU A CA 1
ATOM 953 C C . LEU A 1 118 ? 10.923 -17.670 18.096 1.00 47.22 118 LEU A C 1
ATOM 955 O O . LEU A 1 118 ? 10.579 -17.604 16.920 1.00 47.22 118 LEU A O 1
ATOM 959 N N . LYS A 1 119 ? 10.254 -18.391 18.999 1.00 49.72 119 LYS A N 1
ATOM 960 C CA . LYS A 1 119 ? 8.787 -18.442 19.057 1.00 49.72 119 LYS A CA 1
ATOM 961 C C . LYS A 1 119 ? 8.368 -17.317 20.014 1.00 49.72 119 LYS A C 1
ATOM 963 O O . LYS A 1 119 ? 9.043 -17.178 21.025 1.00 49.72 119 LYS A O 1
ATOM 968 N N . MET A 1 120 ? 7.253 -16.633 19.735 1.00 46.38 120 MET A N 1
ATOM 969 C CA . MET A 1 120 ? 6.795 -15.342 20.312 1.00 46.38 120 MET A CA 1
ATOM 970 C C . MET A 1 120 ? 7.499 -14.159 19.629 1.00 46.38 120 MET A C 1
ATOM 972 O O . MET A 1 120 ? 8.709 -14.062 19.710 1.00 46.38 120 MET A O 1
ATOM 976 N N . GLU A 1 121 ? 6.867 -13.265 18.869 1.00 39.78 121 GLU A N 1
ATOM 977 C CA . GLU A 1 121 ? 5.469 -12.841 18.748 1.00 39.78 121 GLU A CA 1
ATOM 978 C C . GLU A 1 121 ? 5.165 -12.450 17.295 1.00 39.78 121 GLU A C 1
ATOM 980 O O . GLU A 1 121 ? 6.010 -11.909 16.582 1.00 39.78 121 GLU A O 1
ATOM 985 N N . ASN A 1 122 ? 3.925 -12.697 16.874 1.00 45.56 122 ASN A N 1
ATOM 986 C CA . ASN A 1 122 ? 3.359 -12.144 15.652 1.00 45.56 122 ASN A CA 1
ATOM 987 C C . ASN A 1 122 ? 3.177 -10.627 15.822 1.00 45.56 122 ASN A C 1
ATOM 989 O O . ASN A 1 122 ? 2.139 -10.182 16.306 1.00 45.56 122 ASN A O 1
ATOM 993 N N . SER A 1 123 ? 4.163 -9.843 15.396 1.00 42.56 123 SER A N 1
ATOM 994 C CA . SER A 1 123 ? 3.963 -8.453 14.992 1.00 42.56 123 SER A CA 1
ATOM 995 C C . SER A 1 123 ? 4.461 -8.331 13.559 1.00 42.56 123 SER A C 1
ATOM 997 O O . SER A 1 123 ? 5.661 -8.280 13.300 1.00 42.56 123 SER A O 1
ATOM 999 N N . ILE A 1 124 ? 3.523 -8.392 12.614 1.00 45.94 124 ILE A N 1
ATOM 1000 C CA . ILE A 1 124 ? 3.783 -8.144 11.197 1.00 45.94 124 ILE A CA 1
ATOM 1001 C C . ILE A 1 124 ? 3.959 -6.632 11.055 1.00 45.94 124 ILE A C 1
ATOM 1003 O O . ILE A 1 124 ? 3.010 -5.899 10.794 1.00 45.94 124 ILE A O 1
ATOM 1007 N N . ALA A 1 125 ? 5.182 -6.176 11.281 1.00 44.16 125 ALA A N 1
ATOM 1008 C CA . ALA A 1 125 ? 5.692 -4.923 10.757 1.00 44.16 125 ALA A CA 1
ATOM 1009 C C . ALA A 1 125 ? 6.966 -5.267 9.982 1.00 44.16 125 ALA A C 1
ATOM 1011 O O . ALA A 1 125 ? 8.082 -4.972 10.400 1.00 44.16 125 ALA A O 1
ATOM 1012 N N . GLU A 1 126 ? 6.793 -5.972 8.862 1.00 46.38 126 GLU A N 1
ATOM 1013 C CA . GLU A 1 126 ? 7.786 -5.940 7.792 1.00 46.38 126 GLU A CA 1
ATOM 1014 C C . GLU A 1 126 ? 7.717 -4.532 7.185 1.00 46.38 126 GLU A C 1
ATOM 1016 O O . GLU A 1 126 ? 7.007 -4.284 6.210 1.00 46.38 126 GLU A O 1
ATOM 1021 N N . GLU A 1 127 ? 8.392 -3.573 7.826 1.00 50.41 127 GLU A N 1
ATOM 1022 C CA . GLU A 1 127 ? 8.743 -2.301 7.200 1.00 50.41 127 GLU A CA 1
ATOM 1023 C C . GLU A 1 127 ? 9.657 -2.627 6.019 1.00 50.41 127 GLU A C 1
ATOM 1025 O O . GLU A 1 127 ? 10.870 -2.798 6.146 1.00 50.41 127 GLU A O 1
ATOM 1030 N N . ASN A 1 128 ? 9.035 -2.803 4.857 1.00 56.03 128 ASN A N 1
ATOM 1031 C CA . ASN A 1 128 ? 9.737 -2.920 3.596 1.00 56.03 128 ASN A CA 1
ATOM 1032 C C . ASN A 1 128 ? 10.533 -1.631 3.401 1.00 56.03 128 ASN A C 1
ATOM 1034 O O . ASN A 1 128 ? 9.937 -0.562 3.267 1.00 56.03 128 ASN A O 1
ATOM 1038 N N . ALA A 1 129 ? 11.864 -1.737 3.389 1.00 59.91 129 ALA A N 1
ATOM 1039 C CA . ALA A 1 129 ? 12.720 -0.629 2.992 1.00 59.91 129 ALA A CA 1
ATOM 1040 C C . ALA A 1 129 ? 12.225 -0.102 1.637 1.00 59.91 129 ALA A C 1
ATOM 1042 O O . ALA A 1 129 ? 12.043 -0.884 0.694 1.00 59.91 129 ALA A O 1
ATOM 1043 N N . SER A 1 130 ? 11.952 1.201 1.554 1.00 79.19 130 SER A N 1
ATOM 1044 C CA . SER A 1 130 ? 11.470 1.824 0.325 1.00 79.19 130 SER A CA 1
ATOM 1045 C C . SER A 1 130 ? 12.478 1.583 -0.802 1.00 79.19 130 SER A C 1
ATOM 1047 O O . SER A 1 130 ? 13.679 1.424 -0.567 1.00 79.19 130 SER A O 1
ATOM 1049 N N . VAL A 1 131 ? 12.013 1.584 -2.054 1.00 71.19 131 VAL A N 1
ATOM 1050 C CA . VAL A 1 131 ? 12.915 1.568 -3.219 1.00 71.19 131 VAL A CA 1
ATOM 1051 C C . VAL A 1 131 ? 13.939 2.702 -3.117 1.00 71.19 131 VAL A C 1
ATOM 1053 O O . VAL A 1 131 ? 15.106 2.497 -3.447 1.00 71.19 131 VAL A O 1
ATOM 1056 N N . ASP A 1 132 ? 13.531 3.850 -2.577 1.00 72.06 132 ASP A N 1
ATOM 1057 C CA . ASP A 1 132 ? 14.419 4.984 -2.327 1.00 72.06 132 ASP A CA 1
ATOM 1058 C C . ASP A 1 132 ? 15.493 4.666 -1.273 1.00 72.06 132 ASP A C 1
ATOM 1060 O O . ASP A 1 132 ? 16.667 4.958 -1.499 1.00 72.06 132 ASP A O 1
ATOM 1064 N N . ASP A 1 133 ? 15.143 3.960 -0.191 1.00 70.38 133 ASP A N 1
ATOM 1065 C CA . ASP A 1 133 ? 16.099 3.540 0.846 1.00 70.38 133 ASP A CA 1
ATOM 1066 C C . ASP A 1 133 ? 17.136 2.551 0.287 1.00 70.38 133 ASP A C 1
ATOM 1068 O O . ASP A 1 133 ? 18.333 2.622 0.595 1.00 70.38 133 ASP A O 1
ATOM 1072 N N . MET A 1 134 ? 16.696 1.634 -0.583 1.00 70.44 134 MET A N 1
ATOM 1073 C CA . MET A 1 134 ? 17.589 0.711 -1.288 1.00 70.44 134 MET A CA 1
ATOM 1074 C C . MET A 1 134 ? 18.515 1.454 -2.258 1.00 70.44 134 MET A C 1
ATOM 1076 O O . MET A 1 134 ? 19.713 1.161 -2.312 1.00 70.44 134 MET A O 1
ATOM 1080 N N . LEU A 1 135 ? 17.991 2.432 -3.003 1.00 72.44 135 LEU A N 1
ATOM 1081 C CA . LEU A 1 135 ? 18.781 3.256 -3.918 1.00 72.44 135 LEU A CA 1
ATOM 1082 C C . LEU A 1 135 ? 19.813 4.102 -3.174 1.00 72.44 135 LEU A C 1
ATOM 1084 O O . LEU A 1 135 ? 20.957 4.181 -3.619 1.00 72.44 135 LEU A O 1
ATOM 1088 N N . ASP A 1 136 ? 19.460 4.698 -2.041 1.00 74.56 136 ASP A N 1
ATOM 1089 C CA . ASP A 1 136 ? 20.390 5.502 -1.249 1.00 74.56 136 ASP A CA 1
ATOM 1090 C C . ASP A 1 136 ? 21.478 4.641 -0.601 1.00 74.56 136 ASP A C 1
ATOM 1092 O O . ASP A 1 136 ? 22.657 5.011 -0.620 1.00 74.56 136 ASP A O 1
ATOM 1096 N N . THR A 1 137 ? 21.128 3.432 -0.158 1.00 72.31 137 THR A N 1
ATOM 1097 C CA . THR A 1 137 ? 22.101 2.435 0.311 1.00 72.31 137 THR A CA 1
ATOM 1098 C C . THR A 1 137 ? 23.079 2.034 -0.801 1.00 72.31 137 THR A C 1
ATOM 1100 O O . THR A 1 137 ? 24.297 1.993 -0.587 1.00 72.31 137 THR A O 1
ATOM 1103 N N . LEU A 1 138 ? 22.578 1.794 -2.018 1.00 73.31 138 LEU A N 1
ATOM 1104 C CA . LEU A 1 138 ? 23.406 1.476 -3.185 1.00 73.31 138 LEU A CA 1
ATOM 1105 C C . LEU A 1 138 ? 24.306 2.648 -3.590 1.00 73.31 138 LEU A C 1
ATOM 1107 O O . LEU A 1 138 ? 25.500 2.440 -3.814 1.00 73.31 138 LEU A O 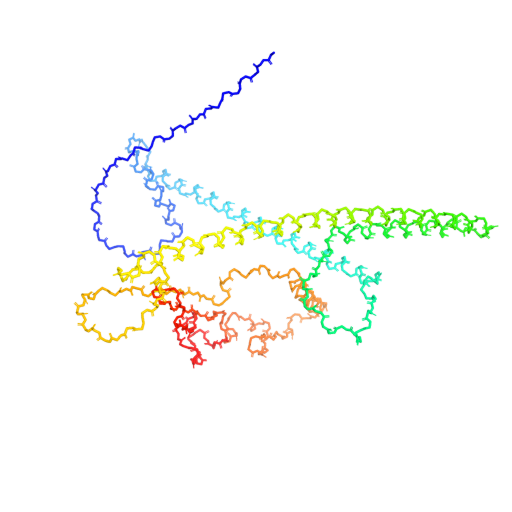1
ATOM 1111 N N . LYS A 1 139 ? 23.784 3.881 -3.642 1.00 79.94 139 LYS A N 1
ATOM 1112 C CA . LYS A 1 139 ? 24.575 5.089 -3.945 1.00 79.94 139 LYS A CA 1
ATOM 1113 C C . LYS A 1 139 ? 25.728 5.244 -2.964 1.00 79.94 139 LYS A C 1
ATOM 1115 O O . LYS A 1 139 ? 26.868 5.436 -3.384 1.00 79.94 139 LYS A O 1
ATOM 1120 N N . TYR A 1 140 ? 25.446 5.107 -1.671 1.00 76.75 140 TYR A N 1
ATOM 1121 C CA . TYR A 1 140 ? 26.456 5.200 -0.627 1.00 76.75 140 TYR A CA 1
ATOM 1122 C C . TYR A 1 140 ? 27.568 4.165 -0.809 1.00 76.75 140 TYR A C 1
ATOM 1124 O O . TYR A 1 140 ? 28.757 4.482 -0.721 1.00 76.75 140 TYR A O 1
ATOM 1132 N N . ARG A 1 141 ? 27.201 2.922 -1.141 1.00 72.88 141 ARG A N 1
ATOM 1133 C CA . ARG A 1 141 ? 28.182 1.858 -1.359 1.00 72.88 141 ARG A CA 1
ATOM 1134 C C . ARG A 1 141 ? 28.982 2.049 -2.642 1.00 72.88 141 ARG A C 1
ATOM 1136 O O . ARG A 1 141 ? 30.177 1.779 -2.623 1.00 72.88 141 ARG A O 1
ATOM 1143 N N . ILE A 1 142 ? 28.371 2.538 -3.721 1.00 75.25 142 ILE A N 1
ATOM 1144 C CA . ILE A 1 142 ? 29.084 2.889 -4.959 1.00 75.25 142 ILE A CA 1
ATOM 1145 C C . ILE A 1 142 ? 30.120 3.980 -4.682 1.00 75.25 142 ILE A C 1
ATOM 1147 O O . ILE A 1 142 ? 31.243 3.874 -5.165 1.00 75.25 142 ILE A O 1
ATOM 1151 N N . ILE A 1 143 ? 29.778 5.001 -3.889 1.00 76.38 143 ILE A N 1
ATOM 1152 C CA . ILE A 1 143 ? 30.727 6.050 -3.488 1.00 76.38 143 ILE A CA 1
ATOM 1153 C C . ILE A 1 143 ? 31.890 5.441 -2.701 1.00 76.38 143 ILE A C 1
ATOM 1155 O O . ILE A 1 143 ? 33.042 5.692 -3.041 1.00 76.38 143 ILE A O 1
ATOM 1159 N N . ASN A 1 144 ? 31.602 4.584 -1.720 1.00 74.06 144 ASN A N 1
ATOM 1160 C CA . ASN A 1 144 ? 32.627 3.904 -0.928 1.00 74.06 144 ASN A CA 1
ATOM 1161 C C . ASN A 1 144 ? 33.535 3.012 -1.806 1.00 74.06 144 ASN A C 1
ATOM 1163 O O . ASN A 1 144 ? 34.755 3.109 -1.747 1.00 74.06 144 ASN A O 1
ATOM 1167 N N . LEU A 1 145 ? 32.960 2.207 -2.706 1.00 74.19 145 LEU A N 1
ATOM 1168 C CA . LEU A 1 145 ? 33.732 1.374 -3.635 1.00 74.19 145 LEU A CA 1
ATOM 1169 C C . LEU A 1 145 ? 34.576 2.208 -4.607 1.00 74.19 145 LEU A C 1
ATOM 1171 O O . LEU A 1 145 ? 35.703 1.823 -4.896 1.00 74.19 145 LEU A O 1
ATOM 1175 N N . LYS A 1 146 ? 34.074 3.354 -5.082 1.00 73.19 146 LYS A N 1
ATOM 1176 C CA . LYS A 1 146 ? 34.854 4.290 -5.908 1.00 73.19 146 LYS A CA 1
ATOM 1177 C C . LYS A 1 146 ? 36.012 4.910 -5.134 1.00 73.19 146 LYS A C 1
ATOM 1179 O O . LYS A 1 146 ? 37.089 5.057 -5.696 1.00 73.19 146 LYS A O 1
ATOM 1184 N N . GLN A 1 147 ? 35.805 5.253 -3.864 1.00 73.06 147 GLN A N 1
ATOM 1185 C CA . GLN A 1 147 ? 36.873 5.747 -2.995 1.00 73.06 147 GLN A CA 1
ATOM 1186 C C . GLN A 1 147 ? 37.938 4.666 -2.772 1.00 73.06 147 GLN A C 1
ATOM 1188 O O . GLN A 1 147 ? 39.117 4.947 -2.948 1.00 73.06 147 GLN A O 1
ATOM 1193 N N . MET A 1 148 ? 37.533 3.425 -2.488 1.00 68.62 148 MET A N 1
ATOM 1194 C CA . MET A 1 148 ? 38.442 2.279 -2.343 1.00 68.62 148 MET A CA 1
ATOM 1195 C C . MET A 1 148 ? 39.213 1.980 -3.635 1.00 68.62 148 MET A C 1
ATOM 1197 O O . MET A 1 148 ? 40.418 1.766 -3.587 1.00 68.62 148 MET A O 1
ATOM 1201 N N . ALA A 1 149 ? 38.542 2.001 -4.790 1.00 71.06 149 ALA A N 1
ATOM 1202 C CA . ALA A 1 149 ? 39.175 1.771 -6.088 1.00 71.06 149 ALA A CA 1
ATOM 1203 C C . ALA A 1 149 ? 40.181 2.875 -6.443 1.00 71.06 149 ALA A C 1
ATOM 1205 O O . ALA A 1 149 ? 41.301 2.561 -6.819 1.00 71.06 149 ALA A O 1
ATOM 1206 N N . GLY A 1 150 ? 39.829 4.151 -6.235 1.00 71.69 150 GLY A N 1
ATOM 1207 C CA . GLY A 1 150 ? 40.762 5.262 -6.447 1.00 71.69 150 GLY A CA 1
ATOM 1208 C C . GLY A 1 150 ? 42.002 5.174 -5.554 1.00 71.69 150 GLY A C 1
ATOM 1209 O O . GLY A 1 150 ? 43.094 5.513 -5.985 1.00 71.69 150 GLY A O 1
ATOM 1210 N N . ILE A 1 151 ? 41.859 4.646 -4.336 1.00 63.25 151 ILE A N 1
ATOM 1211 C CA . ILE A 1 151 ? 42.995 4.399 -3.441 1.00 63.25 151 ILE A CA 1
ATOM 1212 C C . ILE A 1 151 ? 43.871 3.259 -3.968 1.00 63.25 151 ILE A C 1
ATOM 1214 O O . ILE A 1 151 ? 45.088 3.397 -3.961 1.00 63.25 151 ILE A O 1
ATOM 1218 N N . ILE A 1 152 ? 43.275 2.162 -4.447 1.00 66.69 152 ILE A N 1
ATOM 1219 C CA . ILE A 1 152 ? 44.012 1.031 -5.035 1.00 66.69 152 ILE A CA 1
ATOM 1220 C C . ILE A 1 152 ? 44.783 1.472 -6.288 1.00 66.69 152 ILE A C 1
ATOM 1222 O O . ILE A 1 152 ? 45.941 1.098 -6.440 1.00 66.69 152 ILE A O 1
ATOM 1226 N N . ASP A 1 153 ? 44.185 2.311 -7.135 1.00 69.69 153 ASP A N 1
ATOM 1227 C CA . ASP A 1 153 ? 44.837 2.839 -8.340 1.00 69.69 153 ASP A CA 1
ATOM 1228 C C . ASP A 1 153 ? 45.962 3.845 -8.006 1.00 69.69 153 ASP A C 1
ATOM 1230 O O . ASP A 1 153 ? 46.938 3.956 -8.743 1.00 69.69 153 ASP A O 1
ATOM 1234 N N . GLU A 1 154 ? 45.870 4.555 -6.875 1.00 63.75 154 GLU A N 1
ATOM 1235 C CA . GLU A 1 154 ? 46.916 5.461 -6.370 1.00 63.75 154 GLU A CA 1
ATOM 1236 C C . GLU A 1 154 ? 48.032 4.736 -5.587 1.00 63.75 154 GLU A C 1
ATOM 1238 O O . GLU A 1 154 ? 49.053 5.346 -5.240 1.00 63.75 154 GLU A O 1
ATOM 1243 N N . MET A 1 155 ? 47.884 3.439 -5.297 1.00 59.19 155 MET A N 1
ATOM 1244 C CA . MET A 1 155 ? 48.896 2.601 -4.643 1.00 59.19 155 MET A CA 1
ATOM 1245 C C . MET A 1 155 ? 49.974 2.124 -5.631 1.00 59.19 155 MET A C 1
ATOM 1247 O O . MET A 1 155 ? 50.239 0.934 -5.753 1.00 59.19 155 MET A O 1
ATOM 1251 N N . ASP A 1 156 ? 50.652 3.064 -6.288 1.00 60.56 156 ASP A N 1
ATOM 1252 C CA . ASP A 1 156 ? 51.931 2.787 -6.952 1.00 60.56 156 ASP A CA 1
ATOM 1253 C C . ASP A 1 156 ? 53.025 2.487 -5.898 1.00 60.56 156 ASP A C 1
ATOM 1255 O O . ASP A 1 156 ? 53.027 3.088 -4.810 1.00 60.56 156 ASP A O 1
ATOM 1259 N N . GLU A 1 157 ? 53.919 1.544 -6.219 1.00 60.44 157 GLU A N 1
ATOM 1260 C CA . GLU A 1 157 ? 54.689 0.666 -5.305 1.00 60.44 157 GLU A CA 1
ATOM 1261 C C . GLU A 1 157 ? 55.700 1.333 -4.342 1.00 60.44 157 GLU A C 1
ATOM 1263 O O . GLU A 1 157 ? 56.354 0.638 -3.563 1.00 60.44 157 GLU A O 1
ATOM 1268 N N . THR A 1 158 ? 55.868 2.656 -4.342 1.00 57.94 158 THR A N 1
ATOM 1269 C CA . THR A 1 158 ? 57.090 3.270 -3.786 1.00 57.94 158 THR A CA 1
ATOM 1270 C C . THR A 1 158 ? 57.028 3.816 -2.359 1.00 57.94 158 THR A C 1
ATOM 1272 O O . THR A 1 158 ? 58.093 4.087 -1.820 1.00 57.94 158 THR A O 1
ATOM 1275 N N . GLU A 1 159 ? 55.874 3.909 -1.682 1.00 64.62 159 GLU A N 1
ATOM 1276 C CA . GLU A 1 159 ? 55.843 4.294 -0.249 1.00 64.62 159 GLU A CA 1
ATOM 1277 C C . GLU A 1 159 ? 54.521 3.894 0.461 1.00 64.62 159 GLU A C 1
ATOM 1279 O O . GLU A 1 159 ? 53.572 4.679 0.561 1.00 64.62 159 GLU A O 1
ATOM 1284 N N . PRO A 1 160 ? 54.404 2.641 0.942 1.00 63.56 160 PRO A N 1
ATOM 1285 C CA . PRO A 1 160 ? 53.143 2.094 1.457 1.00 63.56 160 PRO A CA 1
ATOM 1286 C C . PRO A 1 160 ? 52.739 2.575 2.866 1.00 63.56 160 PRO A C 1
ATOM 1288 O O . PRO A 1 160 ? 51.559 2.509 3.206 1.00 63.56 160 PRO A O 1
ATOM 1291 N N . GLN A 1 161 ? 53.666 3.068 3.697 1.00 67.19 161 GLN A N 1
ATOM 1292 C CA . GLN A 1 161 ? 53.368 3.421 5.099 1.00 67.19 161 GLN A CA 1
ATOM 1293 C C . GLN A 1 161 ? 52.593 4.740 5.248 1.00 67.19 161 GLN A C 1
ATOM 1295 O O . GLN A 1 161 ? 51.593 4.781 5.967 1.00 67.19 161 GLN A O 1
ATOM 1300 N N . ASP A 1 162 ? 52.970 5.788 4.516 1.00 66.94 162 ASP A N 1
ATOM 1301 C CA . ASP A 1 162 ? 52.302 7.097 4.597 1.00 66.94 162 ASP A CA 1
ATOM 1302 C C . ASP A 1 162 ? 50.899 7.086 3.972 1.00 66.94 162 ASP A C 1
ATOM 1304 O O . ASP A 1 162 ? 49.987 7.778 4.436 1.00 66.94 162 ASP A O 1
ATOM 1308 N N . LYS A 1 163 ? 50.688 6.258 2.940 1.00 65.31 163 LYS A N 1
ATOM 1309 C CA . LYS A 1 163 ? 49.364 6.053 2.331 1.00 65.31 163 LYS A CA 1
ATOM 1310 C C . LYS A 1 163 ? 48.425 5.283 3.270 1.00 65.31 163 LYS A C 1
ATOM 1312 O O . LYS A 1 163 ? 47.246 5.621 3.354 1.00 65.31 163 LYS A O 1
ATOM 1317 N N . LEU A 1 164 ? 48.948 4.316 4.032 1.00 69.12 164 LEU A N 1
ATOM 1318 C CA . LEU A 1 164 ? 48.180 3.559 5.028 1.00 69.12 164 LEU A CA 1
ATOM 1319 C C . LEU A 1 164 ? 47.747 4.433 6.220 1.00 69.12 164 LEU A C 1
ATOM 1321 O O . LEU A 1 164 ? 46.624 4.299 6.703 1.00 69.12 164 LEU A O 1
ATOM 1325 N N . LEU A 1 165 ? 48.595 5.369 6.657 1.00 74.12 165 LEU A N 1
ATOM 1326 C CA . LEU A 1 165 ? 48.245 6.365 7.679 1.00 74.12 165 LEU A CA 1
ATOM 1327 C C . LEU A 1 165 ? 47.103 7.281 7.212 1.00 74.12 165 LEU A C 1
ATOM 1329 O O . LEU A 1 165 ? 46.107 7.426 7.917 1.00 74.12 165 LEU A O 1
ATOM 1333 N N . LYS A 1 166 ? 47.176 7.806 5.982 1.00 75.50 166 LYS A N 1
ATOM 1334 C CA . LYS A 1 166 ? 46.089 8.616 5.396 1.00 75.50 166 LYS A CA 1
ATOM 1335 C C . LYS A 1 166 ? 44.779 7.836 5.240 1.00 75.50 166 LYS A C 1
ATOM 1337 O O . LYS A 1 166 ? 43.702 8.415 5.382 1.00 75.50 166 LYS A O 1
ATOM 1342 N N . TYR A 1 167 ? 44.861 6.537 4.948 1.00 67.75 167 TYR A N 1
ATOM 1343 C CA . TYR A 1 167 ? 43.701 5.644 4.907 1.00 67.75 167 TYR A CA 1
ATOM 1344 C C . TYR A 1 167 ? 43.070 5.490 6.297 1.00 67.75 167 TYR A C 1
ATOM 1346 O O . TYR A 1 167 ? 41.865 5.679 6.451 1.00 67.75 167 TYR A O 1
ATOM 1354 N N . SER A 1 168 ? 43.895 5.250 7.321 1.00 78.94 168 SER A N 1
ATOM 1355 C CA . SER A 1 168 ? 43.447 5.191 8.715 1.00 78.94 168 SER A CA 1
ATOM 1356 C C . SER A 1 168 ? 42.749 6.484 9.147 1.00 78.94 168 SER A C 1
ATOM 1358 O O . SER A 1 168 ? 41.712 6.421 9.800 1.00 78.94 168 SER A O 1
ATOM 1360 N N . ASP A 1 169 ? 43.263 7.654 8.764 1.00 80.06 169 ASP A N 1
ATOM 1361 C CA . ASP A 1 169 ? 42.652 8.939 9.122 1.00 80.06 169 ASP A CA 1
ATOM 1362 C C . ASP A 1 169 ? 41.275 9.140 8.473 1.00 80.06 169 ASP A C 1
ATOM 1364 O O . ASP A 1 169 ? 40.335 9.575 9.145 1.00 80.06 169 ASP A O 1
ATOM 1368 N N . ARG A 1 170 ? 41.122 8.770 7.193 1.00 77.75 170 ARG A N 1
ATOM 1369 C CA . ARG A 1 170 ? 39.826 8.825 6.492 1.00 77.75 170 ARG A CA 1
ATOM 1370 C C . ARG A 1 170 ? 38.812 7.844 7.073 1.00 77.75 170 ARG A C 1
ATOM 1372 O O . ARG A 1 170 ? 37.654 8.216 7.257 1.00 77.75 170 ARG A O 1
ATOM 1379 N N . ASP A 1 171 ? 39.232 6.626 7.408 1.00 75.88 171 ASP A N 1
ATOM 1380 C CA . ASP A 1 171 ? 38.366 5.641 8.065 1.00 75.88 171 ASP A CA 1
ATOM 1381 C C . ASP A 1 171 ? 37.943 6.118 9.461 1.00 75.88 171 ASP A C 1
ATOM 1383 O O . ASP A 1 171 ? 36.778 5.989 9.842 1.00 75.88 171 ASP A O 1
ATOM 1387 N N . ILE A 1 172 ? 38.852 6.743 10.214 1.00 82.44 172 ILE A N 1
ATOM 1388 C CA . ILE A 1 172 ? 38.535 7.365 11.504 1.00 82.44 172 ILE A CA 1
ATOM 1389 C C . ILE A 1 172 ? 37.526 8.506 11.324 1.00 82.44 172 ILE A C 1
ATOM 1391 O O . ILE A 1 172 ? 36.590 8.614 12.116 1.00 82.44 172 ILE A O 1
ATOM 1395 N N . GLU A 1 173 ? 37.678 9.357 10.309 1.00 87.88 173 GLU A N 1
ATOM 1396 C CA . GLU A 1 173 ? 36.731 10.440 10.014 1.00 87.88 173 GLU A CA 1
ATOM 1397 C C . GLU A 1 173 ? 35.349 9.899 9.628 1.00 87.88 173 GLU A C 1
ATOM 1399 O O . GLU A 1 173 ? 34.328 10.343 10.161 1.00 87.88 173 GLU A O 1
ATOM 1404 N N . TYR A 1 174 ? 35.307 8.877 8.775 1.00 80.81 174 TYR A N 1
ATOM 1405 C CA . TYR A 1 174 ? 34.085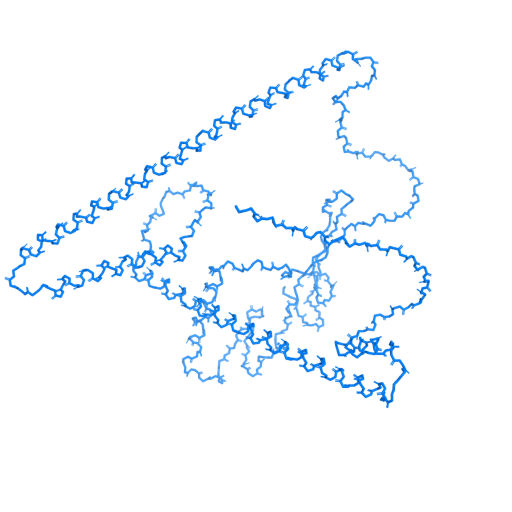 8.167 8.421 1.00 80.81 174 TYR A CA 1
ATOM 1406 C C . TYR A 1 174 ? 33.388 7.588 9.659 1.00 80.81 174 TYR A C 1
ATOM 1408 O O . TYR A 1 174 ? 32.186 7.786 9.848 1.00 80.81 174 TYR A O 1
ATOM 1416 N N . LEU A 1 175 ? 34.137 6.915 10.538 1.00 84.00 175 LEU A N 1
ATOM 1417 C CA . LEU A 1 175 ? 33.603 6.348 11.775 1.00 84.00 175 LEU A CA 1
ATOM 1418 C C . LEU A 1 175 ? 33.111 7.439 12.730 1.00 84.00 175 LEU A C 1
ATOM 1420 O O . LEU A 1 175 ? 32.049 7.279 13.328 1.00 84.00 175 LEU A O 1
ATOM 1424 N N . LYS A 1 176 ? 33.814 8.571 12.837 1.00 89.25 176 LYS A N 1
ATOM 1425 C CA . LYS A 1 176 ? 33.361 9.734 13.617 1.00 89.25 176 LYS A CA 1
ATOM 1426 C C . LYS A 1 176 ? 32.039 10.287 13.090 1.00 89.25 176 LYS A C 1
ATOM 1428 O O . LYS A 1 176 ? 31.133 10.528 13.884 1.00 89.25 176 LYS A O 1
ATOM 1433 N N . ASN A 1 177 ? 31.896 10.424 11.774 1.00 87.25 177 ASN A N 1
ATOM 1434 C CA . ASN A 1 177 ? 30.655 10.884 11.148 1.00 87.25 177 ASN A CA 1
ATOM 1435 C C . ASN A 1 177 ? 29.511 9.879 11.341 1.00 87.25 177 ASN A C 1
ATOM 1437 O O . ASN A 1 177 ? 28.387 10.277 11.646 1.00 87.25 177 ASN A O 1
ATOM 1441 N N . ALA A 1 178 ? 29.792 8.579 11.235 1.00 79.62 178 ALA A N 1
ATOM 1442 C CA . ALA A 1 178 ? 28.816 7.527 11.508 1.00 79.62 178 ALA A CA 1
ATOM 1443 C C . ALA A 1 178 ? 28.355 7.540 12.977 1.00 79.62 178 ALA A C 1
ATOM 1445 O O . ALA A 1 178 ? 27.159 7.434 13.245 1.00 79.62 178 ALA A O 1
ATOM 1446 N N . ILE A 1 179 ? 29.279 7.736 13.923 1.00 89.00 179 ILE A N 1
ATOM 1447 C CA . ILE A 1 179 ? 28.973 7.891 15.351 1.00 89.00 179 ILE A CA 1
ATOM 1448 C C . ILE A 1 179 ? 28.120 9.144 15.580 1.00 89.00 179 ILE A C 1
ATOM 1450 O O . ILE A 1 179 ? 27.094 9.063 16.251 1.00 89.00 179 ILE A O 1
ATOM 1454 N N . ALA A 1 180 ? 28.485 10.285 14.990 1.00 91.69 180 ALA A N 1
ATOM 1455 C CA . ALA A 1 180 ? 27.717 11.525 15.104 1.00 91.69 180 ALA A CA 1
ATOM 1456 C C . ALA A 1 180 ? 26.287 11.369 14.558 1.00 91.69 180 ALA A C 1
ATOM 1458 O O . ALA A 1 180 ? 25.329 11.782 15.211 1.00 91.69 180 ALA A O 1
ATOM 1459 N N . LYS A 1 181 ? 26.131 10.703 13.406 1.00 88.44 181 LYS A N 1
ATOM 1460 C CA . LYS A 1 181 ? 24.820 10.378 12.831 1.00 88.44 181 LYS A CA 1
ATOM 1461 C C . LYS A 1 181 ? 23.999 9.490 13.769 1.00 88.44 181 LYS A C 1
ATOM 1463 O O . LYS A 1 181 ? 22.851 9.813 14.052 1.00 88.44 181 LYS A O 1
ATOM 1468 N N . ALA A 1 182 ? 24.598 8.429 14.310 1.00 85.50 182 ALA A N 1
ATOM 1469 C CA . ALA A 1 182 ? 23.928 7.539 15.256 1.00 85.50 182 ALA A CA 1
ATOM 1470 C C . ALA A 1 182 ? 23.510 8.263 16.553 1.00 85.50 182 ALA A C 1
ATOM 1472 O O . ALA A 1 182 ? 22.442 7.990 17.100 1.00 85.50 182 ALA A O 1
ATOM 1473 N N . HIS A 1 183 ? 24.316 9.213 17.040 1.00 92.19 183 HIS A N 1
ATOM 1474 C CA . HIS A 1 183 ? 23.950 10.061 18.177 1.00 92.19 183 HIS A CA 1
ATOM 1475 C C . HIS A 1 183 ? 22.746 10.955 17.870 1.00 92.19 183 HIS A C 1
ATOM 1477 O O . HIS A 1 183 ? 21.821 11.019 18.678 1.00 92.19 183 HIS A O 1
ATOM 1483 N N . TRP A 1 184 ? 22.721 11.584 16.695 1.00 95.06 184 TRP A N 1
ATOM 1484 C CA . TRP A 1 184 ? 21.590 12.401 16.260 1.00 95.06 184 TRP A CA 1
ATOM 1485 C C . TRP A 1 184 ? 20.301 11.576 16.106 1.00 95.06 184 TRP A C 1
ATOM 1487 O O . TRP A 1 184 ? 19.244 11.978 16.590 1.00 95.06 184 TRP A O 1
ATOM 1497 N N . GLU A 1 185 ? 20.383 10.385 15.504 1.00 89.62 185 GLU A N 1
ATOM 1498 C CA . GLU A 1 185 ? 19.246 9.460 15.381 1.00 89.62 185 GLU A CA 1
ATOM 1499 C C . GLU A 1 185 ? 18.728 9.023 16.758 1.00 89.62 185 GLU A C 1
ATOM 1501 O O . GLU A 1 185 ? 17.521 9.051 17.004 1.00 89.62 185 GLU A O 1
ATOM 1506 N N . LYS A 1 186 ? 19.632 8.701 17.694 1.00 95.69 186 LYS A N 1
ATOM 1507 C CA . LYS A 1 186 ? 19.279 8.383 19.084 1.00 95.69 186 LYS A CA 1
ATOM 1508 C C . LYS A 1 186 ? 18.527 9.534 19.756 1.00 95.69 186 LYS A C 1
ATOM 1510 O O . LYS A 1 186 ? 17.519 9.289 20.413 1.00 95.69 186 LYS A O 1
ATOM 1515 N N . GLU A 1 187 ? 19.000 10.771 19.620 1.00 95.50 187 GLU A N 1
ATOM 1516 C CA . GLU A 1 187 ? 18.343 11.952 20.199 1.00 95.50 187 GLU A CA 1
ATOM 1517 C C . GLU A 1 187 ? 16.968 12.213 19.574 1.00 95.50 187 GLU A C 1
ATOM 1519 O O . GLU A 1 187 ? 16.008 12.509 20.288 1.00 95.50 187 GLU A O 1
ATOM 1524 N N . SER A 1 188 ? 16.847 12.034 18.258 1.00 95.50 188 SER A N 1
ATOM 1525 C CA . SER A 1 188 ? 15.581 12.147 17.530 1.00 95.50 188 SER A CA 1
ATOM 1526 C C . SER A 1 188 ? 14.551 11.117 18.011 1.00 95.50 188 SER A C 1
ATOM 1528 O O . SER A 1 188 ? 13.430 11.480 18.378 1.00 95.50 188 SER A O 1
ATOM 1530 N N . ILE A 1 189 ? 14.944 9.843 18.111 1.00 92.69 189 ILE A N 1
ATOM 1531 C CA . ILE A 1 189 ? 14.086 8.765 18.627 1.00 92.69 189 ILE A CA 1
ATOM 1532 C C . ILE A 1 189 ? 13.723 9.022 20.093 1.00 92.69 189 ILE A C 1
ATOM 1534 O O . ILE A 1 189 ? 12.567 8.859 20.480 1.00 92.69 189 ILE A O 1
ATOM 1538 N N . GLN A 1 190 ? 14.675 9.478 20.911 1.00 97.12 190 GLN A N 1
ATOM 1539 C CA . GLN A 1 190 ? 14.417 9.824 22.308 1.00 97.12 190 GLN A CA 1
ATOM 1540 C C . GLN A 1 190 ? 13.367 10.938 22.422 1.00 97.12 190 GLN A C 1
ATOM 1542 O O . GLN A 1 190 ? 12.479 10.855 23.271 1.00 97.12 190 GLN A O 1
ATOM 1547 N N . LYS A 1 191 ? 13.421 11.954 21.553 1.00 96.81 191 LYS A N 1
ATOM 1548 C CA . LYS A 1 191 ? 12.415 13.019 21.497 1.00 96.81 191 LYS A CA 1
ATOM 1549 C C . LYS A 1 191 ? 11.032 12.465 21.141 1.00 96.81 191 LYS A C 1
ATOM 1551 O O . LYS A 1 191 ? 10.081 12.709 21.884 1.00 96.81 191 LYS A O 1
ATOM 1556 N N . GLN A 1 192 ? 10.924 11.659 20.085 1.00 94.19 192 GLN A N 1
ATOM 1557 C CA . GLN A 1 192 ? 9.655 11.021 19.706 1.00 94.19 192 GLN A CA 1
ATOM 1558 C C . GLN A 1 192 ? 9.095 10.145 20.837 1.00 94.19 192 GLN A C 1
ATOM 1560 O O . GLN A 1 192 ? 7.901 10.190 21.130 1.00 94.19 192 GLN A O 1
ATOM 1565 N N . LEU A 1 193 ? 9.957 9.398 21.534 1.00 95.94 193 LEU A N 1
ATOM 1566 C CA . LEU A 1 193 ? 9.562 8.596 22.689 1.00 95.94 193 LEU A CA 1
ATOM 1567 C C . LEU A 1 193 ? 8.985 9.472 23.809 1.00 95.94 193 LEU A C 1
ATOM 1569 O O . LEU A 1 193 ? 7.950 9.131 24.379 1.00 95.94 193 LEU A O 1
ATOM 1573 N N . THR A 1 194 ? 9.604 10.618 24.109 1.00 97.50 194 THR A N 1
ATOM 1574 C CA . THR A 1 194 ? 9.070 11.544 25.121 1.00 97.50 194 THR A CA 1
ATOM 1575 C C . THR A 1 194 ? 7.719 12.142 24.724 1.00 97.50 194 THR A C 1
ATOM 1577 O O . THR A 1 194 ? 6.840 12.260 25.578 1.00 97.50 194 THR A O 1
ATOM 1580 N N . GLU A 1 195 ? 7.511 12.455 23.442 1.00 96.88 195 GLU A N 1
ATOM 1581 C CA . GLU A 1 195 ? 6.225 12.934 22.918 1.00 96.88 195 GLU A CA 1
ATOM 1582 C C . GLU A 1 195 ? 5.132 11.865 23.076 1.00 96.88 195 GLU A C 1
ATOM 1584 O O . GLU A 1 195 ? 4.068 12.153 23.626 1.00 96.88 195 GLU A O 1
ATOM 1589 N N . ARG A 1 196 ? 5.423 10.607 22.716 1.00 96.81 196 ARG A N 1
ATOM 1590 C CA . ARG A 1 196 ? 4.493 9.477 22.889 1.00 96.81 196 ARG A CA 1
ATOM 1591 C C . ARG A 1 196 ? 4.177 9.182 24.352 1.00 96.81 196 ARG A C 1
ATOM 1593 O O . ARG A 1 196 ? 3.028 8.915 24.691 1.00 96.81 196 ARG A O 1
ATOM 1600 N N . VAL A 1 197 ? 5.160 9.272 25.247 1.00 97.69 197 VAL A N 1
ATOM 1601 C CA . VAL A 1 197 ? 4.929 9.121 26.695 1.00 97.69 197 VAL A CA 1
ATOM 1602 C C . VAL A 1 197 ? 3.993 10.214 27.223 1.00 97.69 197 VAL A C 1
ATOM 1604 O O . VAL A 1 197 ? 3.136 9.933 28.061 1.00 97.69 197 VAL A O 1
ATOM 1607 N N . ASN A 1 198 ? 4.119 11.450 26.736 1.00 97.75 198 ASN A N 1
ATOM 1608 C CA . ASN A 1 198 ? 3.224 12.544 27.119 1.00 97.75 198 ASN A CA 1
ATOM 1609 C C . ASN A 1 198 ? 1.801 12.345 26.574 1.00 97.75 198 ASN A C 1
ATOM 1611 O O . ASN A 1 198 ? 0.839 12.567 27.308 1.00 97.75 198 ASN A O 1
ATOM 1615 N N . GLU A 1 199 ? 1.663 11.864 25.337 1.00 97.75 199 GLU A N 1
ATOM 1616 C CA . GLU A 1 199 ? 0.374 11.498 24.736 1.00 97.75 199 GLU A CA 1
ATOM 1617 C C . GLU A 1 199 ? -0.336 10.402 25.548 1.00 97.75 199 GLU A C 1
ATOM 1619 O O . GLU A 1 199 ? -1.505 10.549 25.901 1.00 97.75 199 GLU A O 1
ATOM 1624 N N . ILE A 1 200 ? 0.385 9.347 25.943 1.00 96.62 200 ILE A N 1
ATOM 1625 C CA . ILE A 1 200 ? -0.153 8.270 26.790 1.00 96.62 200 ILE A CA 1
ATOM 1626 C C . ILE A 1 200 ? -0.626 8.811 28.145 1.00 96.62 200 ILE A C 1
ATOM 1628 O O . ILE A 1 200 ? -1.702 8.439 28.617 1.00 96.62 200 ILE A O 1
ATOM 1632 N N . LYS A 1 201 ? 0.146 9.703 28.779 1.00 98.31 201 LYS A N 1
ATOM 1633 C CA . LYS A 1 201 ? -0.256 10.338 30.047 1.00 98.31 201 LYS A CA 1
ATOM 1634 C C . LYS A 1 201 ? -1.542 11.148 29.888 1.00 98.31 201 LYS A C 1
ATOM 1636 O O . LYS A 1 201 ? -2.422 11.049 30.740 1.00 98.31 201 LYS A O 1
ATOM 1641 N N . TRP A 1 202 ? -1.663 11.909 28.801 1.00 98.38 202 TRP A N 1
ATOM 1642 C CA . TRP A 1 202 ? -2.867 12.681 28.502 1.00 98.38 202 TRP A CA 1
ATOM 1643 C C . TRP A 1 202 ? -4.085 11.772 28.281 1.00 98.38 202 TRP A C 1
ATOM 1645 O O . TRP A 1 202 ? -5.103 11.952 28.945 1.00 98.38 202 TRP A O 1
ATOM 1655 N N . LEU A 1 203 ? -3.956 10.733 27.448 1.00 97.44 203 LEU A N 1
ATOM 1656 C CA . LEU A 1 203 ? -5.021 9.751 27.205 1.00 97.44 203 LEU A CA 1
ATOM 1657 C C . LEU A 1 203 ? -5.449 9.019 28.483 1.00 97.44 203 LEU A C 1
ATOM 1659 O O . LEU A 1 203 ? -6.632 8.755 28.679 1.00 97.44 203 LEU A O 1
ATOM 1663 N N . THR A 1 204 ? -4.499 8.713 29.368 1.00 97.75 204 THR A N 1
ATOM 1664 C CA . THR A 1 204 ? -4.791 8.085 30.666 1.00 97.75 204 THR A CA 1
ATOM 1665 C C . THR A 1 204 ? -5.618 9.021 31.550 1.00 97.75 204 THR A C 1
ATOM 1667 O O . THR A 1 204 ? -6.624 8.596 32.112 1.00 97.75 204 THR A O 1
ATOM 1670 N N . SER A 1 205 ? -5.256 10.308 31.611 1.00 98.06 205 SER A N 1
ATOM 1671 C CA . SER A 1 205 ? -6.038 11.315 32.338 1.00 98.06 205 SER A CA 1
ATOM 1672 C C . SER A 1 205 ? -7.452 11.464 31.775 1.00 98.06 205 SER A C 1
ATOM 1674 O O . SER A 1 205 ? -8.402 11.613 32.542 1.00 98.06 205 SER A O 1
ATOM 1676 N N . GLU A 1 206 ? -7.608 11.418 30.451 1.00 98.00 206 GLU A N 1
ATOM 1677 C CA . GLU A 1 206 ? -8.918 11.539 29.810 1.00 98.00 206 GLU A CA 1
ATOM 1678 C C . GLU A 1 206 ? -9.793 10.306 30.059 1.00 98.00 206 GLU A C 1
ATOM 1680 O O . GLU A 1 206 ? -10.980 10.423 30.368 1.00 98.00 206 GLU A O 1
ATOM 1685 N N . LEU A 1 207 ? -9.199 9.112 30.027 1.00 97.31 207 LEU A N 1
ATOM 1686 C CA . LEU A 1 207 ? -9.884 7.877 30.398 1.00 97.31 207 LEU A CA 1
ATOM 1687 C C . LEU A 1 207 ? -10.405 7.934 31.842 1.00 97.31 207 LEU A C 1
ATOM 1689 O O . LEU A 1 207 ? -11.533 7.513 32.110 1.00 97.31 207 LEU A O 1
ATOM 1693 N N . ASP A 1 208 ? -9.609 8.461 32.770 1.00 97.75 208 ASP A N 1
ATOM 1694 C CA . ASP A 1 208 ? -10.010 8.595 34.169 1.00 97.75 208 ASP A CA 1
ATOM 1695 C C . ASP A 1 208 ? -11.108 9.658 34.360 1.00 97.75 208 ASP A C 1
ATOM 1697 O O . ASP A 1 208 ? -12.050 9.430 35.127 1.00 97.75 208 ASP A O 1
ATOM 1701 N N . ASN A 1 209 ? -11.086 10.751 33.585 1.00 98.00 209 ASN A N 1
ATOM 1702 C CA . ASN A 1 209 ? -12.192 11.715 33.524 1.00 98.00 209 ASN A CA 1
ATOM 1703 C C . ASN A 1 209 ? -13.499 11.046 33.064 1.00 98.00 209 ASN A C 1
ATOM 1705 O O . ASN A 1 209 ? -14.542 11.199 33.708 1.00 98.00 209 ASN A O 1
ATOM 1709 N N . VAL A 1 210 ? -13.456 10.257 31.986 1.00 97.31 210 VAL A N 1
ATOM 1710 C CA . VAL A 1 210 ? -14.630 9.537 31.464 1.00 97.31 210 VAL A CA 1
ATOM 1711 C C . VAL A 1 210 ? -15.157 8.522 32.480 1.00 97.31 210 VAL A C 1
ATOM 1713 O O . VAL A 1 210 ? -16.367 8.467 32.711 1.00 97.31 210 VAL A O 1
ATOM 1716 N N . LYS A 1 211 ? -14.281 7.762 33.151 1.00 97.06 211 LYS A N 1
ATOM 1717 C CA . LYS A 1 211 ? -14.682 6.845 34.235 1.00 97.06 211 LYS A CA 1
ATOM 1718 C C . LYS A 1 211 ? -15.373 7.585 35.378 1.00 97.06 211 LYS A C 1
ATOM 1720 O O . LYS A 1 211 ? -16.400 7.119 35.871 1.00 97.06 211 LYS A O 1
ATOM 1725 N N . MET A 1 212 ? -14.859 8.749 35.780 1.00 98.00 212 MET A N 1
ATOM 1726 C CA . MET A 1 212 ? -15.498 9.583 36.799 1.00 98.00 212 MET A CA 1
ATOM 1727 C C . MET A 1 212 ? -16.903 10.027 36.356 1.00 98.00 212 MET A C 1
ATOM 1729 O O . MET A 1 212 ? -17.846 9.959 37.147 1.00 98.00 212 MET A O 1
ATOM 1733 N N . HIS A 1 213 ? -17.074 10.468 35.106 1.00 97.25 213 HIS A N 1
ATOM 1734 C CA . HIS A 1 213 ? -18.387 10.847 34.574 1.00 97.25 213 HIS A CA 1
ATOM 1735 C C . HIS A 1 213 ? -19.358 9.665 34.511 1.00 97.25 213 HIS A C 1
ATOM 1737 O O . HIS A 1 213 ? -20.522 9.814 34.886 1.00 97.25 213 HIS A O 1
ATOM 1743 N N . LEU A 1 214 ? -18.877 8.488 34.110 1.00 96.94 214 LEU A N 1
ATOM 1744 C CA . LEU A 1 214 ? -19.664 7.260 34.104 1.00 96.94 214 LEU A CA 1
ATOM 1745 C C . LEU A 1 214 ? -20.149 6.904 35.515 1.00 96.94 214 LEU A C 1
ATOM 1747 O O . LEU A 1 214 ? -21.330 6.619 35.691 1.00 96.94 214 LEU A O 1
ATOM 1751 N N . HIS A 1 215 ? -19.280 6.983 36.527 1.00 96.38 215 HIS A N 1
ATOM 1752 C CA . HIS A 1 215 ? -19.669 6.753 37.920 1.00 96.38 215 HIS A CA 1
ATOM 1753 C C . HIS A 1 215 ? -20.715 7.759 38.413 1.00 96.38 215 HIS A C 1
ATOM 1755 O O . HIS A 1 215 ? -21.709 7.355 39.012 1.00 96.38 215 HIS A O 1
ATOM 1761 N N . LYS A 1 216 ? -20.566 9.052 38.097 1.00 97.19 216 LYS A N 1
ATOM 1762 C CA . LYS A 1 216 ? -21.586 10.068 38.420 1.00 97.19 216 LYS A CA 1
ATOM 1763 C C . LYS A 1 216 ? -22.933 9.748 37.768 1.00 97.19 216 LYS A C 1
ATOM 1765 O O . LYS A 1 216 ? -23.971 9.866 38.414 1.00 97.19 216 LYS A O 1
ATOM 1770 N N . LEU A 1 217 ? -22.931 9.313 36.507 1.00 96.50 217 LEU A N 1
ATOM 1771 C CA . LEU A 1 217 ? -24.153 8.915 35.809 1.00 96.50 217 LEU A CA 1
ATOM 1772 C C . LEU A 1 217 ? -24.788 7.674 36.452 1.00 96.50 217 LEU A C 1
ATOM 1774 O O . LEU A 1 217 ? -25.998 7.648 36.664 1.00 96.50 217 LEU A O 1
ATOM 1778 N N . GLN A 1 218 ? -23.980 6.677 36.821 1.00 94.19 218 GLN A N 1
ATOM 1779 C CA . GLN A 1 218 ? -24.441 5.493 37.550 1.00 94.19 218 GLN A CA 1
ATOM 1780 C C . GLN A 1 218 ? -25.090 5.863 38.891 1.00 94.19 218 GLN A C 1
ATOM 1782 O O . GLN A 1 218 ? -26.136 5.311 39.229 1.00 94.19 218 G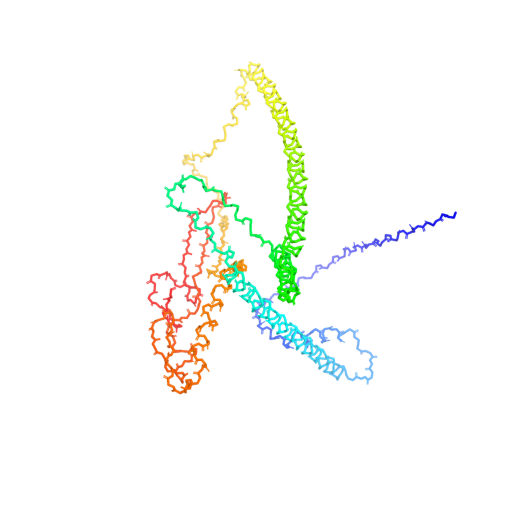LN A O 1
ATOM 1787 N N . GLU A 1 219 ? -24.531 6.819 39.637 1.00 96.31 219 GLU A N 1
ATOM 1788 C CA . GLU A 1 219 ? -25.137 7.321 40.877 1.00 96.31 219 GLU A CA 1
ATOM 1789 C C . GLU A 1 219 ? -26.471 8.034 40.636 1.00 96.31 219 GLU A C 1
ATOM 1791 O O . GLU A 1 219 ? -27.417 7.828 41.397 1.00 96.31 219 GLU A O 1
ATOM 1796 N N . VAL A 1 220 ? -26.577 8.850 39.581 1.00 95.75 220 VAL A N 1
ATOM 1797 C CA . VAL A 1 220 ? -27.839 9.508 39.198 1.00 95.75 220 VAL A CA 1
ATOM 1798 C C . VAL A 1 220 ? -28.902 8.468 38.850 1.00 95.75 220 VAL A C 1
ATOM 1800 O O . VAL A 1 220 ? -30.018 8.546 39.361 1.00 95.75 220 VAL A O 1
ATOM 1803 N N . VAL A 1 221 ? -28.552 7.464 38.042 1.00 92.62 221 VAL A N 1
ATOM 1804 C CA . VAL A 1 221 ? -29.453 6.358 37.683 1.00 92.62 221 VAL A CA 1
ATOM 1805 C C . VAL A 1 221 ? -29.871 5.570 38.924 1.00 92.62 221 VAL A C 1
ATOM 1807 O O . VAL A 1 221 ? -31.049 5.252 39.080 1.00 92.62 221 VAL A O 1
ATOM 1810 N N . LYS A 1 222 ? -28.941 5.298 39.845 1.00 92.38 222 LYS A N 1
ATOM 1811 C CA . LYS A 1 222 ? -29.235 4.624 41.115 1.00 92.38 222 LYS A CA 1
ATOM 1812 C C . LYS A 1 222 ? -30.226 5.427 41.962 1.00 92.38 222 LYS A C 1
ATOM 1814 O O . LYS A 1 222 ? -31.256 4.877 42.340 1.00 92.38 222 LYS A O 1
ATOM 1819 N N . LYS A 1 223 ? -29.975 6.723 42.183 1.00 94.31 223 LYS A N 1
ATOM 1820 C CA . LYS A 1 223 ? -30.881 7.622 42.924 1.00 94.31 223 LYS A CA 1
ATOM 1821 C C . LYS A 1 223 ? -32.259 7.719 42.272 1.00 94.31 223 LYS A C 1
ATOM 1823 O O . LYS A 1 223 ? -33.269 7.713 42.968 1.00 94.31 223 LYS A O 1
ATOM 1828 N N . TYR A 1 224 ? -32.307 7.785 40.941 1.00 93.50 224 TYR A N 1
ATOM 1829 C CA . TYR A 1 224 ? -33.565 7.772 40.199 1.00 93.50 224 TYR A CA 1
ATOM 1830 C C . TYR A 1 224 ? -34.339 6.476 40.453 1.00 93.50 224 TYR A C 1
ATOM 1832 O O . TYR A 1 224 ? -35.509 6.532 40.823 1.00 93.50 224 TYR A O 1
ATOM 1840 N N . ASN A 1 225 ? -33.685 5.320 40.310 1.00 89.00 225 ASN A N 1
ATOM 1841 C CA . ASN A 1 225 ? -34.315 4.019 40.531 1.00 89.00 225 ASN A CA 1
ATOM 1842 C C . ASN A 1 225 ? -34.801 3.852 41.979 1.00 89.00 225 ASN A C 1
ATOM 1844 O O . ASN A 1 225 ? -35.884 3.314 42.182 1.00 89.00 225 ASN A O 1
ATOM 1848 N N . GLU A 1 226 ? -34.039 4.334 42.966 1.00 90.25 226 GLU A N 1
ATOM 1849 C CA . GLU A 1 226 ? -34.429 4.336 44.383 1.00 90.25 226 GLU A CA 1
ATOM 1850 C C . GLU A 1 226 ? -35.685 5.187 44.621 1.00 90.25 226 GLU A C 1
ATOM 1852 O O . GLU A 1 226 ? -36.630 4.711 45.250 1.00 90.25 226 GLU A O 1
ATOM 1857 N N . ALA A 1 227 ? -35.747 6.398 44.052 1.00 92.38 227 ALA A N 1
ATOM 1858 C CA . ALA A 1 227 ? -36.905 7.291 44.158 1.00 92.38 227 ALA A CA 1
ATOM 1859 C C . ALA A 1 227 ? -38.171 6.762 43.450 1.00 92.38 227 ALA A C 1
ATOM 1861 O O . ALA A 1 227 ? -39.277 7.177 43.786 1.00 92.38 227 ALA A O 1
ATOM 1862 N N . HIS A 1 228 ? -38.017 5.843 42.491 1.00 88.69 228 HIS A N 1
ATOM 1863 C CA . HIS A 1 228 ? -39.091 5.304 41.644 1.00 88.69 228 HIS A CA 1
ATOM 1864 C C . HIS A 1 228 ? -39.381 3.815 41.904 1.00 88.69 228 HIS A C 1
ATOM 1866 O O . HIS A 1 228 ? -39.982 3.131 41.077 1.00 88.69 228 HIS A O 1
ATOM 1872 N N . THR A 1 229 ? -39.012 3.298 43.079 1.00 80.06 229 THR A N 1
ATOM 1873 C CA . THR A 1 229 ? -39.240 1.894 43.483 1.00 80.06 229 THR A CA 1
ATOM 1874 C C . THR A 1 229 ? -40.717 1.462 43.521 1.00 80.06 229 THR A C 1
ATOM 1876 O O . THR A 1 229 ? -40.991 0.271 43.618 1.00 80.06 229 THR A O 1
ATOM 1879 N N . GLY A 1 230 ? -41.676 2.387 43.383 1.00 80.19 230 GLY A N 1
ATOM 1880 C CA . GLY A 1 230 ? -43.113 2.089 43.299 1.00 80.19 230 GLY A CA 1
ATOM 1881 C C . GLY A 1 230 ? -43.735 2.138 41.896 1.00 80.19 230 GLY A C 1
ATOM 1882 O O . GLY A 1 230 ? -44.894 1.760 41.749 1.00 80.19 230 GLY A O 1
ATOM 1883 N N . THR A 1 231 ? -43.025 2.608 40.862 1.00 71.19 231 THR A N 1
ATOM 1884 C CA . THR A 1 231 ? -43.641 2.927 39.555 1.00 71.19 231 THR A CA 1
ATOM 1885 C C . THR A 1 231 ? -43.435 1.875 38.457 1.00 71.19 231 THR A C 1
ATOM 1887 O O . THR A 1 231 ? -43.739 2.164 37.305 1.00 71.19 231 THR A O 1
ATOM 1890 N N . ASN A 1 232 ? -42.948 0.660 38.754 1.00 70.19 232 ASN A N 1
ATOM 1891 C CA . ASN A 1 232 ? -42.594 -0.371 37.747 1.00 70.19 232 ASN A CA 1
ATOM 1892 C C . ASN A 1 232 ? -41.680 0.142 36.608 1.00 70.19 232 ASN A C 1
ATOM 1894 O O . ASN A 1 232 ? -41.593 -0.473 35.548 1.00 70.19 232 ASN A O 1
ATOM 1898 N N . PHE A 1 233 ? -41.005 1.276 36.805 1.00 65.38 233 PHE A N 1
ATOM 1899 C CA . PHE A 1 233 ? -40.164 1.913 35.800 1.00 65.38 233 PHE A CA 1
ATOM 1900 C C . PHE A 1 233 ? -38.761 2.065 36.376 1.00 65.38 233 PHE A C 1
ATOM 1902 O O . PHE A 1 233 ? -38.477 2.996 37.129 1.00 65.38 233 PHE A O 1
ATOM 1909 N N . HIS A 1 234 ? -37.889 1.118 36.042 1.00 71.44 234 HIS A N 1
ATOM 1910 C CA . HIS A 1 234 ? -36.471 1.169 36.370 1.00 71.44 234 HIS A CA 1
ATOM 1911 C C . HIS A 1 234 ? -35.676 1.430 35.093 1.00 71.44 234 HIS A C 1
ATOM 1913 O O . HIS A 1 234 ? -35.774 0.673 34.131 1.00 71.44 234 HIS A O 1
ATOM 1919 N N . LEU A 1 235 ? -34.821 2.456 35.093 1.00 69.31 235 LEU A N 1
ATOM 1920 C CA . LEU A 1 235 ? -33.931 2.758 33.959 1.00 69.31 235 LEU A CA 1
ATOM 1921 C C . LEU A 1 235 ? -32.947 1.610 33.664 1.00 69.31 235 LEU A C 1
ATOM 1923 O O . LEU A 1 235 ? -32.434 1.500 32.554 1.00 69.31 235 LEU A O 1
ATOM 1927 N N . ASN A 1 236 ? -32.721 0.725 34.640 1.00 60.34 236 ASN A N 1
ATOM 1928 C CA . ASN A 1 236 ? -31.895 -0.474 34.485 1.00 60.34 236 ASN A CA 1
ATOM 1929 C C . ASN A 1 236 ? -32.601 -1.608 33.720 1.00 60.34 236 ASN A C 1
ATOM 1931 O O . ASN A 1 236 ? -31.948 -2.577 33.341 1.00 60.34 236 ASN A O 1
ATOM 1935 N N . GLU A 1 237 ? -33.911 -1.501 33.480 1.00 51.66 237 GLU A N 1
ATOM 1936 C CA . GLU A 1 237 ? -34.694 -2.468 32.708 1.00 51.66 237 GLU A CA 1
ATOM 1937 C C . GLU A 1 237 ? -34.940 -2.027 31.261 1.00 51.66 237 GLU A C 1
ATOM 1939 O O . GLU A 1 237 ? -35.887 -2.480 30.623 1.00 51.66 237 GLU A O 1
ATOM 1944 N N . VAL A 1 238 ? -34.006 -1.287 30.650 1.00 50.41 238 VAL A N 1
ATOM 1945 C CA . VAL A 1 238 ? -33.772 -1.482 29.208 1.00 50.41 238 VAL A CA 1
ATOM 1946 C C . VAL A 1 238 ? -33.060 -2.826 29.049 1.00 50.41 238 VAL A C 1
ATOM 1948 O O . VAL A 1 238 ? -31.900 -2.921 28.648 1.00 50.41 238 VAL A O 1
ATOM 1951 N N . LYS A 1 239 ? -33.755 -3.907 29.421 1.00 46.72 239 LYS A N 1
ATOM 1952 C CA . LYS A 1 239 ? -33.404 -5.233 28.955 1.00 46.72 239 LYS A CA 1
ATOM 1953 C C . LYS A 1 239 ? -33.539 -5.138 27.443 1.00 46.72 239 LYS A C 1
ATOM 1955 O O . LYS A 1 239 ? -34.637 -5.034 26.906 1.00 46.72 239 LYS A O 1
ATOM 1960 N N . SER A 1 240 ? -32.401 -5.150 26.760 1.00 45.38 240 SER A N 1
ATOM 1961 C CA . SER A 1 240 ? -32.302 -5.602 25.379 1.00 45.38 240 SER A CA 1
ATOM 1962 C C . SER A 1 240 ? -32.738 -7.074 25.353 1.00 45.38 240 SER A C 1
ATOM 1964 O O . SER A 1 240 ? -31.927 -7.983 25.171 1.00 45.38 240 SER A O 1
ATOM 1966 N N . GLU A 1 241 ? -34.018 -7.340 25.608 1.00 41.41 241 GLU A N 1
ATOM 1967 C CA . GLU A 1 241 ? -34.627 -8.617 25.302 1.00 41.41 241 GLU A CA 1
ATOM 1968 C C . GLU A 1 241 ? -34.692 -8.676 23.783 1.00 41.41 241 GLU A C 1
ATOM 1970 O O . GLU A 1 241 ? -35.616 -8.175 23.149 1.00 41.41 241 GLU A O 1
ATOM 1975 N N . VAL A 1 242 ? -33.663 -9.275 23.186 1.00 51.44 242 VAL A N 1
ATOM 1976 C CA . VAL A 1 242 ? -33.804 -9.917 21.884 1.00 51.44 242 VAL A CA 1
ATOM 1977 C C . VAL A 1 242 ? -34.991 -10.873 22.044 1.00 51.44 242 VAL A C 1
ATOM 1979 O O . VAL A 1 242 ? -34.891 -11.813 22.842 1.00 51.44 242 VAL A O 1
ATOM 1982 N N . PRO A 1 243 ? -36.134 -10.623 21.385 1.00 43.50 243 PRO A N 1
ATOM 1983 C CA . PRO A 1 243 ? -37.367 -11.309 21.717 1.00 43.50 243 PRO A CA 1
ATOM 1984 C C . PRO A 1 243 ? -37.238 -12.781 21.331 1.00 43.50 243 PRO A C 1
ATOM 1986 O O . PRO A 1 243 ? -37.261 -13.146 20.157 1.00 43.50 243 PRO A O 1
ATOM 1989 N N . LYS A 1 244 ? -37.134 -13.655 22.335 1.00 51.72 244 LYS A N 1
ATOM 1990 C CA . LYS A 1 244 ? -37.495 -15.065 22.185 1.00 51.72 244 LYS A CA 1
ATOM 1991 C C . LYS A 1 244 ? -39.018 -1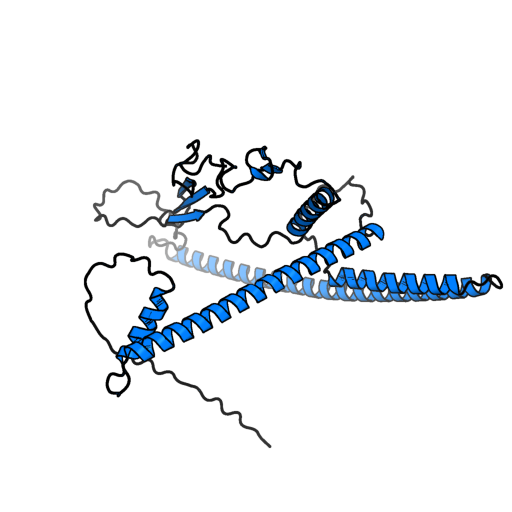5.124 22.182 1.00 51.72 244 LYS A C 1
ATOM 1993 O O . LYS A 1 244 ? -39.643 -15.227 23.229 1.00 51.72 244 LYS A O 1
ATOM 1998 N N . SER A 1 245 ? -39.609 -14.995 21.001 1.00 41.16 245 SER A N 1
ATOM 1999 C CA . SER A 1 245 ? -41.050 -15.101 20.774 1.00 41.16 245 SER A CA 1
ATOM 2000 C C . SER A 1 245 ? -41.611 -16.447 21.266 1.00 41.16 245 SER A C 1
ATOM 2002 O O . SER A 1 245 ? -41.196 -17.484 20.739 1.00 41.16 245 SER A O 1
ATOM 2004 N N . PRO A 1 246 ? -42.600 -16.473 22.177 1.00 51.66 246 PRO A N 1
ATOM 2005 C CA . PRO A 1 246 ? -43.547 -17.569 22.267 1.00 51.66 246 PRO A CA 1
ATOM 2006 C C . PRO A 1 246 ? -44.739 -17.269 21.348 1.00 51.66 246 PRO A C 1
ATOM 2008 O O . PRO A 1 246 ? -45.186 -16.127 21.222 1.00 51.66 246 PRO A O 1
ATOM 2011 N N . GLY A 1 247 ? -45.220 -18.305 20.664 1.00 48.69 247 GLY A N 1
ATOM 2012 C CA . GLY A 1 247 ? -46.225 -18.217 19.612 1.00 48.69 247 GLY A CA 1
ATOM 2013 C C . GLY A 1 247 ? -47.440 -17.360 19.971 1.00 48.69 247 GLY A C 1
ATOM 2014 O O . GLY A 1 247 ? -48.217 -17.684 20.865 1.00 48.69 247 GLY A O 1
ATOM 2015 N N . ARG A 1 248 ? -47.646 -16.296 19.194 1.00 40.12 248 ARG A N 1
ATOM 2016 C CA . ARG A 1 248 ? -48.942 -15.638 19.061 1.00 40.12 248 ARG A CA 1
ATOM 2017 C C . ARG A 1 248 ? -49.237 -15.480 17.578 1.00 40.12 248 ARG A C 1
ATOM 2019 O O . ARG A 1 248 ? -48.605 -14.703 16.872 1.00 40.12 248 ARG A O 1
ATOM 2026 N N . THR A 1 249 ? -50.193 -16.275 17.116 1.00 45.66 249 THR A N 1
ATOM 2027 C CA . THR A 1 249 ? -50.826 -16.197 15.802 1.00 45.66 249 THR A CA 1
ATOM 2028 C C . THR A 1 249 ? -51.522 -14.849 15.649 1.00 45.66 249 THR A C 1
ATOM 2030 O O . THR A 1 249 ? -52.689 -14.702 16.006 1.00 45.66 249 THR A O 1
ATOM 2033 N N . ILE A 1 250 ? -50.808 -13.857 15.126 1.00 40.12 250 ILE A N 1
ATOM 2034 C CA . ILE A 1 250 ? -51.413 -12.644 14.582 1.00 40.12 250 ILE A CA 1
ATOM 2035 C C . ILE A 1 250 ? -51.362 -12.784 13.064 1.00 40.12 250 ILE A C 1
ATOM 2037 O O . ILE A 1 250 ? -50.290 -12.821 12.462 1.00 40.12 250 ILE A O 1
ATOM 2041 N N . LYS A 1 251 ? -52.545 -12.909 12.455 1.00 46.91 251 LYS A N 1
ATOM 2042 C CA . LYS A 1 251 ? -52.749 -12.796 11.009 1.00 46.91 251 LYS A CA 1
ATOM 2043 C C . LYS A 1 251 ? -52.379 -11.371 10.588 1.00 46.91 251 LYS A C 1
ATOM 2045 O O . LYS A 1 251 ? -53.228 -10.487 10.618 1.00 46.91 251 LYS A O 1
ATOM 2050 N N . HIS A 1 252 ? -51.122 -11.151 10.221 1.00 35.94 252 HIS A N 1
ATOM 2051 C CA . HIS A 1 252 ? -50.704 -9.961 9.491 1.00 35.94 252 HIS A CA 1
ATOM 2052 C C . HIS A 1 252 ? -50.626 -10.276 8.001 1.00 35.94 252 HIS A C 1
ATOM 2054 O O . HIS A 1 252 ? -50.087 -11.303 7.588 1.00 35.94 252 HIS A O 1
ATOM 2060 N N . CYS A 1 253 ? -51.215 -9.376 7.219 1.00 39.06 253 CYS A N 1
ATOM 2061 C CA . CYS A 1 253 ? -51.199 -9.365 5.769 1.00 39.06 253 CYS A CA 1
ATOM 2062 C C . CYS A 1 253 ? -49.772 -9.540 5.235 1.00 39.06 253 CYS A C 1
ATOM 2064 O O . CYS A 1 253 ? -48.853 -8.800 5.581 1.00 39.06 253 CYS A O 1
ATOM 2066 N N . THR A 1 254 ? -49.618 -10.554 4.394 1.00 38.91 254 THR A N 1
ATOM 2067 C CA . THR A 1 254 ? -48.390 -10.979 3.735 1.00 38.91 254 THR A CA 1
ATOM 2068 C C . THR A 1 254 ? -47.980 -9.985 2.652 1.00 38.91 254 THR A C 1
ATOM 2070 O O . THR A 1 254 ? -48.431 -10.085 1.514 1.00 38.91 254 THR A O 1
ATOM 2073 N N . ALA A 1 255 ? -47.091 -9.057 2.987 1.00 49.50 255 ALA A N 1
ATOM 2074 C CA . ALA A 1 255 ? -46.125 -8.547 2.022 1.00 49.50 255 ALA A CA 1
ATOM 2075 C C . ALA A 1 255 ? -44.775 -9.198 2.370 1.00 49.50 255 ALA A C 1
ATOM 2077 O O . ALA A 1 255 ? -44.352 -9.103 3.525 1.00 49.50 255 ALA A O 1
ATOM 2078 N N . PRO A 1 256 ? -44.123 -9.925 1.445 1.00 51.81 256 PRO A N 1
ATOM 2079 C CA . PRO A 1 256 ? -42.867 -10.590 1.747 1.00 51.81 256 PRO A CA 1
ATOM 2080 C C . PRO A 1 256 ? -41.797 -9.520 1.976 1.00 51.81 256 PRO A C 1
ATOM 2082 O O . PRO A 1 256 ? -41.382 -8.834 1.046 1.00 51.81 256 PRO A O 1
ATOM 2085 N N . LEU A 1 257 ? -41.366 -9.371 3.231 1.00 51.91 257 LEU A N 1
ATOM 2086 C CA . LEU A 1 257 ? -40.142 -8.658 3.585 1.00 51.91 257 LEU A CA 1
ATOM 2087 C C . LEU A 1 257 ? -39.006 -9.295 2.783 1.00 51.91 257 LEU A C 1
ATOM 2089 O O . LEU A 1 257 ? -38.619 -10.434 3.046 1.00 51.91 257 LEU A O 1
ATOM 2093 N N . SER A 1 258 ? -38.535 -8.592 1.753 1.00 56.62 258 SER A N 1
ATOM 2094 C CA . SER A 1 258 ? -37.496 -9.079 0.854 1.00 56.62 258 SER A CA 1
ATOM 2095 C C . SER A 1 258 ? -36.221 -9.313 1.660 1.00 56.62 258 SER A C 1
ATOM 2097 O O . SER A 1 258 ? -35.568 -8.362 2.094 1.00 56.62 258 SER A O 1
ATOM 2099 N N . SER A 1 259 ? -35.867 -10.577 1.881 1.00 72.81 259 SER A N 1
ATOM 2100 C CA . SER A 1 259 ? -34.562 -10.952 2.414 1.00 72.81 259 SER A CA 1
ATOM 2101 C C . SER A 1 259 ? -33.484 -10.333 1.530 1.00 72.81 259 SER A C 1
ATOM 2103 O O . SER A 1 259 ? -33.474 -10.557 0.316 1.00 72.81 259 SER A O 1
ATOM 2105 N N . ARG A 1 260 ? -32.592 -9.535 2.119 1.00 84.12 260 ARG A N 1
ATOM 2106 C CA . ARG A 1 260 ? -31.484 -8.921 1.387 1.00 84.12 260 ARG A CA 1
ATOM 2107 C C . ARG A 1 260 ? -30.584 -10.040 0.865 1.00 84.12 260 ARG A C 1
ATOM 2109 O O . ARG A 1 260 ? -30.064 -10.834 1.647 1.00 84.12 260 ARG A O 1
ATOM 2116 N N . GLN A 1 261 ? -30.415 -10.104 -0.450 1.00 89.69 261 GLN A N 1
ATOM 2117 C CA . GLN A 1 261 ? -29.588 -11.103 -1.120 1.00 89.69 261 GLN A CA 1
ATOM 2118 C C . GLN A 1 261 ? -28.432 -10.403 -1.829 1.00 89.69 261 GLN A C 1
ATOM 2120 O O . GLN A 1 261 ? -28.634 -9.393 -2.503 1.00 89.69 261 GLN A O 1
ATOM 2125 N N . ARG A 1 262 ? -27.216 -10.922 -1.660 1.00 89.81 262 ARG A N 1
ATOM 2126 C CA . ARG A 1 262 ? -26.014 -10.441 -2.344 1.00 89.81 262 ARG A CA 1
ATOM 2127 C C . ARG A 1 262 ? -25.443 -11.575 -3.180 1.00 89.81 262 ARG A C 1
ATOM 2129 O O . ARG A 1 262 ? -25.186 -12.650 -2.652 1.00 89.81 262 ARG A O 1
ATOM 2136 N N . THR A 1 263 ? -25.221 -11.322 -4.464 1.00 89.75 263 THR A N 1
ATOM 2137 C CA . THR A 1 263 ? -24.653 -12.306 -5.390 1.00 89.75 263 THR A CA 1
ATOM 2138 C C . THR A 1 263 ? -23.376 -11.750 -6.004 1.00 89.75 263 THR A C 1
ATOM 2140 O O . THR A 1 263 ? -23.372 -10.614 -6.469 1.00 89.75 263 THR A O 1
ATOM 2143 N N . TYR A 1 264 ? -22.296 -12.528 -5.999 1.00 90.25 264 TYR A N 1
ATOM 2144 C CA . TYR A 1 264 ? -21.025 -12.170 -6.635 1.00 90.25 264 TYR A CA 1
ATOM 2145 C C . TYR A 1 264 ? -20.306 -13.411 -7.166 1.00 90.25 264 TYR A C 1
ATOM 2147 O O . TYR A 1 264 ? -20.604 -14.533 -6.761 1.00 90.25 264 TYR A O 1
ATOM 2155 N N . ILE A 1 265 ? -19.363 -13.220 -8.088 1.00 87.81 265 ILE A N 1
ATOM 2156 C CA . ILE A 1 265 ? -18.550 -14.301 -8.651 1.00 87.81 265 ILE A CA 1
ATOM 2157 C C . ILE A 1 265 ? -17.201 -14.333 -7.912 1.00 87.81 265 ILE A C 1
ATOM 2159 O O . ILE A 1 265 ? -16.554 -13.311 -7.698 1.00 87.81 265 ILE A O 1
ATOM 2163 N N . GLU A 1 266 ? -16.788 -15.512 -7.463 1.00 78.81 266 GLU A N 1
ATOM 2164 C CA . GLU A 1 266 ? -15.491 -15.785 -6.849 1.00 78.81 266 GLU A CA 1
ATOM 2165 C C . GLU A 1 266 ? -14.379 -15.418 -7.845 1.00 78.81 266 GLU A C 1
ATOM 2167 O O . GLU A 1 266 ? -14.323 -15.957 -8.952 1.00 78.81 266 GLU A O 1
ATOM 2172 N N . GLY A 1 267 ? -13.524 -14.467 -7.455 1.00 69.69 267 GLY A N 1
ATOM 2173 C CA . GLY A 1 267 ? -12.492 -13.872 -8.315 1.00 69.69 267 GLY A CA 1
ATOM 2174 C C . GLY A 1 267 ? -12.893 -12.569 -9.021 1.00 69.69 267 GLY A C 1
ATOM 2175 O O . GLY A 1 267 ? -12.030 -11.934 -9.611 1.00 69.69 267 GLY A O 1
ATOM 2176 N N . ASP A 1 268 ? -14.161 -12.156 -8.929 1.00 64.25 268 ASP A N 1
ATOM 2177 C CA . ASP A 1 268 ? -14.688 -10.893 -9.487 1.00 64.25 268 ASP A CA 1
ATOM 2178 C C . ASP A 1 268 ? -14.729 -9.764 -8.441 1.00 64.25 268 ASP A C 1
ATOM 2180 O O . ASP A 1 268 ? -15.064 -8.614 -8.721 1.00 64.25 268 ASP A O 1
ATOM 2184 N N . TRP A 1 269 ? -14.330 -10.080 -7.205 1.00 45.44 269 TRP A N 1
ATOM 2185 C CA . TRP A 1 269 ? -13.751 -9.057 -6.349 1.00 45.44 269 TRP A CA 1
ATOM 2186 C C . TRP A 1 269 ? -12.562 -8.498 -7.109 1.00 45.44 269 TRP A C 1
ATOM 2188 O O . TRP A 1 269 ? -11.701 -9.292 -7.482 1.00 45.44 269 TRP A O 1
ATOM 2198 N N . LEU A 1 270 ? -12.530 -7.174 -7.322 1.00 42.19 270 LEU A N 1
ATOM 2199 C CA . LEU A 1 270 ? -11.312 -6.427 -7.632 1.00 42.19 270 LEU A CA 1
ATOM 2200 C C . LEU A 1 270 ? -10.220 -7.025 -6.760 1.00 42.19 270 LEU A C 1
ATOM 2202 O O . LEU A 1 270 ? -10.170 -6.776 -5.554 1.00 42.19 270 LEU A O 1
ATOM 2206 N N . GLN A 1 271 ? -9.447 -7.925 -7.359 1.00 43.12 271 GLN A N 1
ATOM 2207 C CA . GLN A 1 271 ? -8.353 -8.589 -6.708 1.00 43.12 271 GLN A CA 1
ATOM 2208 C C . GLN A 1 271 ? -7.463 -7.412 -6.368 1.00 43.12 271 GLN A C 1
ATOM 2210 O O . GLN A 1 271 ? -6.960 -6.757 -7.282 1.00 43.12 271 GLN A O 1
ATOM 2215 N N . GLY A 1 272 ? -7.414 -7.034 -5.083 1.00 43.66 272 GLY A N 1
ATOM 2216 C CA . GLY A 1 272 ? -6.471 -6.021 -4.635 1.00 43.66 272 GLY A CA 1
ATOM 2217 C C . GLY A 1 272 ? -5.159 -6.402 -5.292 1.00 43.66 272 GLY A C 1
ATOM 2218 O O . GLY A 1 272 ? -4.807 -7.585 -5.215 1.00 43.66 272 GLY A O 1
ATOM 2219 N N . TYR A 1 273 ? -4.590 -5.468 -6.069 1.00 42.47 273 TYR A N 1
ATOM 2220 C CA . TYR A 1 273 ? -3.433 -5.732 -6.922 1.00 42.47 273 TYR A CA 1
ATOM 2221 C C . TYR A 1 273 ? -2.510 -6.686 -6.165 1.00 42.47 273 TYR A C 1
ATOM 2223 O O . TYR A 1 273 ? -2.211 -6.385 -5.001 1.00 42.47 273 TYR A O 1
ATOM 2231 N N . PRO A 1 274 ? -2.180 -7.867 -6.731 1.00 49.22 274 PRO A N 1
ATOM 2232 C CA . PRO A 1 274 ? -1.344 -8.828 -6.032 1.00 49.22 274 PRO A CA 1
ATOM 2233 C C . PRO A 1 274 ? -0.149 -8.080 -5.456 1.00 49.22 274 PRO A C 1
ATOM 2235 O O . PRO A 1 274 ? 0.379 -7.175 -6.104 1.00 49.22 274 PRO A O 1
ATOM 2238 N N . ASN A 1 275 ? 0.218 -8.400 -4.212 1.00 49.19 275 ASN A N 1
ATOM 2239 C CA . ASN A 1 275 ? 1.353 -7.760 -3.561 1.00 49.19 275 ASN A CA 1
ATOM 2240 C C . ASN A 1 275 ? 2.517 -7.736 -4.575 1.00 49.19 275 ASN A C 1
ATOM 2242 O O . ASN A 1 275 ? 2.794 -8.787 -5.164 1.00 49.19 275 ASN A O 1
ATOM 2246 N N . PRO A 1 276 ? 3.177 -6.588 -4.822 1.00 55.72 276 PRO A N 1
ATOM 2247 C CA . PRO A 1 276 ? 4.259 -6.480 -5.801 1.00 55.72 276 PRO A CA 1
ATOM 2248 C C . PRO A 1 276 ? 5.322 -7.585 -5.680 1.00 55.72 276 PRO A C 1
ATOM 2250 O O . PRO A 1 276 ? 5.985 -7.924 -6.657 1.00 55.72 276 PRO A O 1
ATOM 2253 N N . ILE A 1 277 ? 5.478 -8.194 -4.500 1.00 52.50 277 ILE A N 1
ATOM 2254 C CA . ILE A 1 277 ? 6.352 -9.350 -4.248 1.00 52.50 277 ILE A CA 1
ATOM 2255 C C . ILE A 1 277 ? 5.794 -10.657 -4.845 1.00 52.50 277 ILE A C 1
ATOM 2257 O O . ILE A 1 277 ? 6.533 -11.419 -5.469 1.00 52.50 277 ILE A O 1
ATOM 2261 N N . ASP A 1 278 ? 4.498 -10.925 -4.708 1.00 61.25 278 ASP A N 1
ATOM 2262 C CA . ASP A 1 278 ? 3.852 -12.103 -5.300 1.00 61.25 278 ASP A CA 1
ATOM 2263 C C . ASP A 1 278 ? 3.806 -11.982 -6.825 1.00 61.25 278 ASP A C 1
ATOM 2265 O O . ASP A 1 278 ? 4.056 -12.951 -7.545 1.00 61.25 278 ASP A O 1
ATOM 2269 N N . GLU A 1 279 ? 3.576 -10.770 -7.332 1.00 64.31 279 GLU A N 1
ATOM 2270 C CA . GLU A 1 279 ? 3.620 -10.499 -8.764 1.00 64.31 279 GLU A CA 1
ATOM 2271 C C . GLU A 1 279 ? 5.048 -10.574 -9.310 1.00 64.31 279 GLU A C 1
ATOM 2273 O O . GLU A 1 279 ? 5.277 -11.267 -10.298 1.00 64.31 279 GLU A O 1
ATOM 2278 N N . SER A 1 280 ? 6.037 -9.964 -8.649 1.00 56.34 280 SER A N 1
ATOM 2279 C CA . SER A 1 280 ? 7.441 -10.036 -9.079 1.00 56.34 280 SER A CA 1
ATOM 2280 C C . SER A 1 280 ? 8.032 -11.439 -8.951 1.00 56.34 280 SER A C 1
ATOM 2282 O O . SER A 1 280 ? 8.809 -11.841 -9.816 1.00 56.34 280 SER A O 1
ATOM 2284 N N . SER A 1 281 ? 7.647 -12.230 -7.945 1.00 65.88 281 SER A N 1
ATOM 2285 C CA . SER A 1 281 ? 8.067 -13.631 -7.820 1.00 65.88 281 SER A CA 1
ATOM 2286 C C . SER A 1 281 ? 7.416 -14.510 -8.889 1.00 65.88 281 SER A C 1
ATOM 2288 O O . SER A 1 281 ? 8.127 -15.243 -9.580 1.00 65.88 281 SER A O 1
ATOM 2290 N N . ALA A 1 282 ? 6.109 -14.369 -9.132 1.00 65.38 282 ALA A N 1
ATOM 2291 C CA . ALA A 1 282 ? 5.418 -15.056 -10.219 1.00 65.38 282 ALA A CA 1
ATOM 2292 C C . ALA A 1 282 ? 5.965 -14.640 -11.593 1.00 65.38 282 ALA A C 1
ATOM 2294 O O . ALA A 1 282 ? 6.133 -15.488 -12.474 1.00 65.38 282 ALA A O 1
ATOM 2295 N N . LEU A 1 283 ? 6.294 -13.360 -11.785 1.00 61.84 283 LEU A N 1
ATOM 2296 C CA . LEU A 1 283 ? 6.903 -12.850 -13.009 1.00 61.84 283 LEU A CA 1
ATOM 2297 C C . LEU A 1 283 ? 8.349 -13.331 -13.155 1.00 61.84 283 LEU A C 1
ATOM 2299 O O . LEU A 1 283 ? 8.740 -13.692 -14.257 1.00 61.84 283 LEU A O 1
ATOM 2303 N N . LYS A 1 284 ? 9.125 -13.427 -12.069 1.00 64.19 284 LYS A N 1
ATOM 2304 C CA . LYS A 1 284 ? 10.467 -14.033 -12.052 1.00 64.19 284 LYS A CA 1
ATOM 2305 C C . LYS A 1 284 ? 10.397 -15.499 -12.465 1.00 64.19 284 LYS A C 1
ATOM 2307 O O . LYS A 1 284 ? 11.177 -15.915 -13.318 1.00 64.19 284 LYS A O 1
ATOM 2312 N N . THR A 1 285 ? 9.430 -16.261 -11.953 1.00 64.81 285 THR A N 1
ATOM 2313 C CA . THR A 1 285 ? 9.185 -17.648 -12.374 1.00 64.81 285 THR A CA 1
ATOM 2314 C C . THR A 1 285 ? 8.750 -17.726 -13.839 1.00 64.81 285 THR A C 1
ATOM 2316 O O . THR A 1 285 ? 9.261 -18.566 -14.578 1.00 64.81 285 THR A O 1
ATOM 2319 N N . ARG A 1 286 ? 7.862 -16.833 -14.304 1.00 65.81 286 ARG A N 1
ATOM 2320 C CA . ARG A 1 286 ? 7.424 -16.777 -15.712 1.00 65.81 286 ARG A CA 1
ATOM 2321 C C . ARG A 1 286 ? 8.556 -16.385 -16.655 1.00 65.81 286 ARG A C 1
ATOM 2323 O O . ARG A 1 286 ? 8.717 -17.033 -17.679 1.00 65.81 286 ARG A O 1
ATOM 2330 N N . LEU A 1 287 ? 9.351 -15.372 -16.319 1.00 56.91 287 LEU A N 1
ATOM 2331 C CA . LEU A 1 287 ? 10.506 -14.931 -17.099 1.00 56.91 287 LEU A CA 1
ATOM 2332 C C . LEU A 1 287 ? 11.587 -16.006 -17.117 1.00 56.91 287 LEU A C 1
ATOM 2334 O O . LEU A 1 287 ? 12.104 -16.297 -18.188 1.00 56.91 287 LEU A O 1
ATOM 2338 N N . GLN A 1 288 ? 11.874 -16.666 -15.991 1.00 56.78 288 GLN A N 1
ATOM 2339 C CA . GLN A 1 288 ? 12.761 -17.831 -15.977 1.00 56.78 288 GLN A CA 1
ATOM 2340 C C . GLN A 1 288 ? 12.227 -18.936 -16.896 1.00 56.78 288 GLN A C 1
ATOM 2342 O O . GLN A 1 288 ? 12.961 -19.402 -17.763 1.00 56.78 288 GLN A O 1
ATOM 2347 N N . ALA A 1 289 ? 10.943 -19.291 -16.802 1.00 55.47 289 ALA A N 1
ATOM 2348 C CA . ALA A 1 289 ? 10.325 -20.276 -17.691 1.00 55.47 289 ALA A CA 1
ATOM 2349 C C . ALA A 1 289 ? 10.380 -19.860 -19.178 1.00 55.47 289 ALA A C 1
ATOM 2351 O O . ALA A 1 289 ? 10.648 -20.692 -20.043 1.00 55.47 289 ALA A O 1
ATOM 2352 N N . HIS A 1 290 ? 10.202 -18.574 -19.488 1.00 50.75 290 HIS A N 1
ATOM 2353 C CA . HIS A 1 290 ? 10.251 -18.045 -20.853 1.00 50.75 290 HIS A CA 1
ATOM 2354 C C . HIS A 1 290 ? 11.684 -17.978 -21.410 1.00 50.75 290 HIS A C 1
ATOM 2356 O O . HIS A 1 290 ? 11.903 -18.241 -22.593 1.00 50.75 290 HIS A O 1
ATOM 2362 N N . ILE A 1 291 ? 12.675 -17.688 -20.561 1.00 49.34 291 ILE A N 1
ATOM 2363 C CA . ILE A 1 291 ? 14.106 -17.705 -20.897 1.00 49.34 291 ILE A CA 1
ATOM 2364 C C . ILE A 1 291 ? 14.571 -19.139 -21.194 1.00 49.34 291 ILE A C 1
ATOM 2366 O O . ILE A 1 291 ? 15.343 -19.338 -22.133 1.00 49.34 291 ILE A O 1
ATOM 2370 N N . TYR A 1 292 ? 14.059 -20.141 -20.471 1.00 44.31 292 TYR A N 1
ATOM 2371 C CA . TYR A 1 292 ? 14.325 -21.555 -20.765 1.00 44.31 292 TYR A CA 1
ATOM 2372 C C . TYR A 1 292 ? 13.524 -22.096 -21.963 1.00 44.31 292 TYR A C 1
ATOM 2374 O O . TYR A 1 292 ? 13.952 -23.068 -22.579 1.00 44.31 292 TYR A O 1
ATOM 2382 N N . SER A 1 293 ? 12.411 -21.459 -22.347 1.00 48.00 293 SER A N 1
ATOM 2383 C CA . SER A 1 293 ? 11.602 -21.863 -23.507 1.00 48.00 293 SER A CA 1
ATOM 2384 C C . SER A 1 293 ? 12.083 -21.281 -24.844 1.00 48.00 293 SER A C 1
ATOM 2386 O O . SER A 1 293 ? 11.848 -21.901 -25.877 1.00 48.00 293 SER A O 1
ATOM 2388 N N . ASN A 1 294 ? 12.731 -20.108 -24.861 1.00 41.19 294 ASN A N 1
ATOM 2389 C CA . ASN A 1 294 ? 13.030 -19.385 -26.111 1.00 41.19 294 ASN A CA 1
ATOM 2390 C C . ASN A 1 294 ? 14.510 -19.321 -26.513 1.00 41.19 294 ASN A C 1
ATOM 2392 O O . ASN A 1 294 ? 14.824 -18.753 -27.559 1.00 41.19 294 ASN A O 1
ATOM 2396 N N . LYS A 1 295 ? 15.437 -19.934 -25.768 1.00 45.28 295 LYS A N 1
ATOM 2397 C CA . LYS A 1 295 ? 16.811 -20.115 -26.262 1.00 45.28 295 LYS A CA 1
ATOM 2398 C C . LYS A 1 295 ? 16.876 -21.327 -27.202 1.00 45.28 295 LYS A C 1
ATOM 2400 O O . LYS A 1 295 ? 17.202 -22.434 -26.799 1.00 45.28 295 LYS A O 1
ATOM 2405 N N . ASN A 1 296 ? 16.562 -21.085 -28.475 1.00 47.53 296 ASN A N 1
ATOM 2406 C CA . ASN A 1 296 ? 16.864 -21.936 -29.640 1.00 47.53 296 ASN A CA 1
ATOM 2407 C C . ASN A 1 296 ? 16.137 -23.292 -29.757 1.00 47.53 296 ASN A C 1
ATOM 2409 O O . ASN A 1 296 ? 16.498 -24.116 -30.598 1.00 47.53 296 ASN A O 1
ATOM 2413 N N . GLY A 1 297 ? 15.076 -23.523 -28.983 1.00 44.72 297 GLY A N 1
ATOM 2414 C CA . GLY A 1 297 ? 14.223 -24.701 -29.130 1.00 44.72 297 GLY A CA 1
ATOM 2415 C C . GLY A 1 297 ? 13.208 -24.529 -30.259 1.00 44.72 297 GLY A C 1
ATOM 2416 O O . GLY A 1 297 ? 12.299 -23.713 -30.165 1.00 44.72 297 GLY A O 1
ATOM 2417 N N . ASN A 1 298 ? 13.351 -25.321 -31.319 1.00 46.66 298 ASN A N 1
ATOM 2418 C CA . ASN A 1 298 ? 12.402 -25.495 -32.421 1.00 46.66 298 ASN A CA 1
ATOM 2419 C C . ASN A 1 298 ? 10.932 -25.473 -31.917 1.00 46.66 298 ASN A C 1
ATOM 2421 O O . ASN A 1 298 ? 10.437 -26.462 -31.369 1.00 46.66 298 ASN A O 1
ATOM 2425 N N . SER A 1 299 ? 10.206 -24.365 -32.123 1.00 51.91 299 SER A N 1
ATOM 2426 C CA . SER A 1 299 ? 8.832 -24.126 -31.622 1.00 51.91 299 SER A CA 1
ATOM 2427 C C . SER A 1 299 ? 7.779 -25.125 -32.132 1.00 51.91 299 SER A C 1
ATOM 2429 O O . SER A 1 299 ? 6.616 -25.094 -31.734 1.00 51.91 299 SER A O 1
ATOM 2431 N N . LYS A 1 300 ? 8.186 -26.058 -32.998 1.00 54.34 300 LYS A N 1
ATOM 2432 C CA . LYS A 1 300 ? 7.358 -27.135 -33.543 1.00 54.34 300 LYS A CA 1
ATOM 2433 C C . LYS A 1 300 ? 7.233 -28.363 -32.630 1.00 54.34 300 LYS A C 1
ATOM 2435 O O . LYS A 1 300 ? 6.379 -29.197 -32.918 1.00 54.34 300 LYS A O 1
ATOM 2440 N N . MET A 1 301 ? 8.034 -28.492 -31.565 1.00 55.84 301 MET A N 1
ATOM 2441 C CA . MET A 1 301 ? 8.059 -29.710 -30.727 1.00 55.84 301 MET A CA 1
ATOM 2442 C C . MET A 1 301 ? 7.749 -29.508 -29.236 1.00 55.84 301 MET A C 1
ATOM 2444 O O . MET A 1 301 ? 7.612 -30.496 -28.520 1.00 55.84 301 MET A O 1
ATOM 2448 N N . GLY A 1 302 ? 7.608 -28.269 -28.755 1.00 62.78 302 GLY A N 1
ATOM 2449 C CA . GLY A 1 302 ? 7.286 -28.014 -27.347 1.00 62.78 302 GLY A CA 1
ATOM 2450 C C . GLY A 1 302 ? 5.863 -28.453 -27.005 1.00 62.78 302 GLY A C 1
ATOM 2451 O O . GLY A 1 302 ? 4.931 -28.120 -27.725 1.00 62.78 302 GLY A O 1
ATOM 2452 N N . VAL A 1 303 ? 5.678 -29.196 -25.919 1.00 63.62 303 VAL A N 1
ATOM 2453 C CA . VAL A 1 303 ? 4.355 -29.598 -25.426 1.00 63.62 303 VAL A CA 1
ATOM 2454 C C . VAL A 1 303 ? 3.976 -28.668 -24.277 1.00 63.62 303 VAL A C 1
ATOM 2456 O O . VAL A 1 303 ? 4.739 -28.528 -23.326 1.00 63.62 303 VAL A O 1
ATOM 2459 N N . ALA A 1 304 ? 2.819 -28.016 -24.360 1.00 72.44 304 ALA A N 1
ATOM 2460 C CA . ALA A 1 304 ? 2.318 -27.148 -23.300 1.00 72.44 304 ALA A CA 1
ATOM 2461 C C . ALA A 1 304 ? 1.452 -27.964 -22.331 1.00 72.44 304 ALA A C 1
ATOM 2463 O O . ALA A 1 304 ? 0.480 -28.593 -22.748 1.00 72.44 304 ALA A O 1
ATOM 2464 N N . GLN A 1 305 ? 1.780 -27.958 -21.037 1.00 78.00 305 GLN A N 1
ATOM 2465 C CA . GLN A 1 305 ? 0.929 -28.556 -20.007 1.00 78.00 305 GLN A CA 1
ATOM 2466 C C . GLN A 1 305 ? -0.111 -27.537 -19.543 1.00 78.00 305 GLN A C 1
ATOM 2468 O O . GLN A 1 305 ? 0.227 -26.454 -19.067 1.00 78.00 305 GLN A O 1
ATOM 2473 N N . CYS A 1 306 ? -1.394 -27.871 -19.657 1.00 75.31 306 CYS A N 1
ATOM 2474 C CA . CYS A 1 306 ? -2.440 -27.048 -19.070 1.00 75.31 306 CYS A CA 1
ATOM 2475 C C . CYS A 1 306 ? -2.442 -27.241 -17.553 1.00 75.31 306 CYS A C 1
ATOM 2477 O O . CYS A 1 306 ? -2.804 -28.310 -17.076 1.00 75.31 306 CYS A O 1
ATOM 2479 N N . LEU A 1 307 ? -2.128 -26.196 -16.790 1.00 76.62 307 LEU A N 1
ATOM 2480 C CA . LEU A 1 307 ? -2.101 -26.264 -15.323 1.00 76.62 307 LEU A CA 1
ATOM 2481 C C . LEU A 1 307 ? -3.469 -26.575 -14.687 1.00 76.62 307 LEU A C 1
ATOM 2483 O O . LEU A 1 307 ? -3.520 -26.993 -13.537 1.00 76.62 307 LEU A O 1
ATOM 2487 N N . ARG A 1 308 ? -4.577 -26.400 -15.426 1.00 70.44 308 ARG A N 1
ATOM 2488 C CA . ARG A 1 308 ? -5.932 -26.722 -14.943 1.00 70.44 308 ARG A CA 1
ATOM 2489 C C . ARG A 1 308 ? -6.267 -28.203 -15.078 1.00 70.44 308 ARG A C 1
ATOM 2491 O O . ARG A 1 308 ? -6.673 -28.827 -14.111 1.00 70.44 308 ARG A O 1
ATOM 2498 N N . CYS A 1 309 ? -6.101 -28.773 -16.273 1.00 77.12 309 CYS A N 1
ATOM 2499 C CA . CYS A 1 309 ? -6.457 -30.175 -16.529 1.00 77.12 309 CYS A CA 1
ATOM 2500 C C . CYS A 1 309 ? -5.273 -31.145 -16.494 1.00 77.12 309 CYS A C 1
ATOM 2502 O O . CYS A 1 309 ? -5.460 -32.336 -16.730 1.00 77.12 309 CYS A O 1
ATOM 2504 N N . GLN A 1 310 ? -4.060 -30.630 -16.280 1.00 79.44 310 GLN A N 1
ATOM 2505 C CA . GLN A 1 310 ? -2.780 -31.342 -16.317 1.00 79.44 310 GLN A CA 1
ATOM 2506 C C . GLN A 1 310 ? -2.499 -32.094 -17.630 1.00 79.44 310 GLN A C 1
ATOM 2508 O O . GLN A 1 310 ? -1.514 -32.825 -17.723 1.00 79.44 310 GLN A O 1
ATOM 2513 N N . LYS A 1 311 ? -3.322 -31.895 -18.673 1.00 81.50 311 LYS A N 1
ATOM 2514 C CA . LYS A 1 311 ? -3.113 -32.490 -19.994 1.00 81.50 311 LYS A CA 1
ATOM 2515 C C . LYS A 1 311 ? -2.067 -31.720 -20.781 1.00 81.50 311 LYS A C 1
ATOM 2517 O O . LYS A 1 311 ? -1.969 -30.495 -20.715 1.00 81.50 311 LYS A O 1
ATOM 2522 N N . LEU A 1 312 ? -1.321 -32.492 -21.550 1.00 81.88 312 LEU A N 1
ATOM 2523 C CA . LEU A 1 312 ? -0.290 -32.050 -22.463 1.00 81.88 312 LEU A CA 1
ATOM 2524 C C . LEU A 1 312 ? -0.911 -31.772 -23.836 1.00 81.88 312 LEU A C 1
ATOM 2526 O O . LEU A 1 312 ? -1.562 -32.644 -24.406 1.00 81.88 312 LEU A O 1
ATOM 2530 N N . PHE A 1 313 ? -0.706 -30.566 -24.358 1.00 80.38 313 PHE A N 1
ATOM 2531 C CA . PHE A 1 313 ? -1.199 -30.127 -25.661 1.00 80.38 313 PHE A CA 1
ATOM 2532 C C . PHE A 1 313 ? -0.030 -29.814 -26.583 1.00 80.38 313 PHE A C 1
ATOM 2534 O O . PHE A 1 313 ? 0.928 -29.139 -26.194 1.00 80.38 313 PHE A O 1
ATOM 2541 N N . LYS A 1 314 ? -0.116 -30.260 -27.837 1.00 83.56 314 LYS A N 1
ATOM 2542 C CA . LYS A 1 314 ? 0.791 -29.757 -28.874 1.00 83.56 314 LYS A CA 1
ATOM 2543 C C . LYS A 1 314 ? 0.460 -28.284 -29.156 1.00 83.56 314 LYS A C 1
ATOM 2545 O O . LYS A 1 314 ? -0.699 -27.900 -29.024 1.00 83.56 314 LYS A O 1
ATOM 2550 N N . PRO A 1 315 ? 1.403 -27.452 -29.632 1.00 76.31 315 PRO A N 1
ATOM 2551 C CA . PRO A 1 315 ? 1.149 -26.027 -29.858 1.00 76.31 315 PRO A CA 1
ATOM 2552 C C . PRO A 1 315 ? 0.012 -25.783 -30.856 1.00 76.31 315 PRO A C 1
ATOM 2554 O O . PRO A 1 315 ? -0.807 -24.894 -30.662 1.00 76.31 315 PRO A O 1
ATOM 2557 N N . LYS A 1 316 ? -0.097 -26.642 -31.880 1.00 78.12 316 LYS A N 1
ATOM 2558 C CA . LYS A 1 316 ? -1.199 -26.623 -32.860 1.00 78.12 316 LYS A CA 1
ATOM 2559 C C . LYS A 1 316 ? -2.559 -26.995 -32.264 1.00 78.12 316 LYS A C 1
ATOM 2561 O O . LYS A 1 316 ? -3.590 -26.641 -32.818 1.00 78.12 316 LYS A O 1
ATOM 2566 N N . GLU A 1 317 ? -2.550 -27.729 -31.159 1.00 79.25 317 GLU A N 1
ATOM 2567 C CA . GLU A 1 317 ? -3.734 -28.177 -30.435 1.00 79.25 317 GLU A CA 1
ATOM 2568 C C . GLU A 1 317 ? -4.042 -27.258 -29.249 1.00 79.25 317 GLU A C 1
ATOM 2570 O O . GLU A 1 317 ? -4.997 -27.533 -28.541 1.00 79.25 317 GLU A O 1
ATOM 2575 N N . ASN A 1 318 ? -3.288 -26.183 -28.995 1.00 77.50 318 ASN A N 1
ATOM 2576 C CA . ASN A 1 318 ? -3.555 -25.252 -27.895 1.00 77.50 318 ASN A CA 1
ATOM 2577 C C . ASN A 1 318 ? -4.554 -24.164 -28.324 1.00 77.50 318 ASN A C 1
ATOM 2579 O O . ASN A 1 318 ? -4.209 -22.997 -28.489 1.00 77.50 318 ASN A O 1
ATOM 2583 N N . SER A 1 319 ? -5.800 -24.569 -28.558 1.00 76.50 319 SER A N 1
ATOM 2584 C CA . SER A 1 319 ? -6.914 -23.658 -28.820 1.00 76.50 319 SER A CA 1
ATOM 2585 C C . SER A 1 319 ? -7.704 -23.392 -27.536 1.00 76.50 319 SER A C 1
ATOM 2587 O O . SER A 1 319 ? -7.663 -24.187 -26.594 1.00 76.50 319 SER A O 1
ATOM 2589 N N . SER A 1 320 ? -8.514 -22.331 -27.518 1.00 68.25 320 SER A N 1
ATOM 2590 C CA . SER A 1 320 ? -9.437 -22.040 -26.408 1.00 68.25 320 SER A CA 1
ATOM 2591 C C . SER A 1 320 ? -10.436 -23.172 -26.113 1.00 68.25 320 SER A C 1
ATOM 2593 O O . SER A 1 320 ? -11.023 -23.196 -25.035 1.00 68.25 320 SER A O 1
ATOM 2595 N N . LYS A 1 321 ? -10.606 -24.132 -27.036 1.00 73.25 321 LYS A N 1
ATOM 2596 C CA . LYS A 1 321 ? -11.495 -25.300 -26.903 1.00 73.25 321 LYS A CA 1
ATOM 2597 C C . LYS A 1 321 ? -10.794 -26.568 -26.406 1.00 73.25 321 LYS A C 1
ATOM 2599 O O . LYS A 1 321 ? -11.448 -27.581 -26.173 1.00 73.25 321 LYS A O 1
ATOM 2604 N N . SER A 1 322 ? -9.472 -26.546 -26.284 1.00 78.62 322 SER A N 1
ATOM 2605 C CA . SER A 1 322 ? -8.683 -27.758 -26.041 1.00 78.62 322 SER A CA 1
ATOM 2606 C C . SER A 1 322 ? -8.687 -28.175 -24.575 1.00 78.62 322 SER A C 1
ATOM 2608 O O . SER A 1 322 ? -8.693 -29.366 -24.255 1.00 78.62 322 SER A O 1
ATOM 2610 N N . CYS A 1 323 ? -8.765 -27.200 -23.668 1.00 79.19 323 CYS A N 1
ATOM 2611 C CA . CYS A 1 323 ? -9.046 -27.473 -22.270 1.00 79.19 323 CYS A CA 1
ATOM 2612 C C . CYS A 1 323 ? -10.550 -27.694 -22.092 1.00 79.19 323 CYS A C 1
ATOM 2614 O O . CYS A 1 323 ? -11.352 -26.811 -22.377 1.00 79.19 323 CYS A O 1
ATOM 2616 N N . ARG A 1 324 ? -10.935 -28.857 -21.555 1.00 78.31 324 ARG A N 1
ATOM 2617 C CA . ARG A 1 324 ? -12.334 -29.141 -21.199 1.00 78.31 324 ARG A CA 1
ATOM 2618 C C . ARG A 1 324 ? -12.812 -28.384 -19.957 1.00 78.31 324 ARG A C 1
ATOM 2620 O O . ARG A 1 324 ? -13.923 -28.641 -19.525 1.00 78.31 324 ARG A O 1
ATOM 2627 N N . TYR A 1 325 ? -11.997 -27.514 -19.366 1.00 76.81 325 TYR A N 1
ATOM 2628 C CA . TYR A 1 325 ? -12.357 -26.729 -18.188 1.00 76.81 325 TYR A CA 1
ATOM 2629 C C . TYR A 1 325 ? -12.462 -25.257 -18.557 1.00 76.81 325 TYR A C 1
ATOM 2631 O O . TYR A 1 325 ? -11.528 -24.684 -19.123 1.00 76.81 325 TYR A O 1
ATOM 2639 N N . HIS A 1 326 ? -13.580 -24.633 -18.208 1.00 72.81 326 HIS A N 1
ATOM 2640 C CA . HIS A 1 326 ? -13.835 -23.233 -18.532 1.00 72.81 326 HIS A CA 1
ATOM 2641 C C . HIS A 1 326 ? -13.464 -22.301 -17.361 1.00 72.81 326 HIS A C 1
ATOM 2643 O O . HIS A 1 326 ? -13.469 -22.725 -16.208 1.00 72.81 326 HIS A O 1
ATOM 2649 N N . PRO A 1 327 ? -13.160 -21.014 -17.621 1.00 71.12 327 PRO A N 1
ATOM 2650 C CA . PRO A 1 327 ? -12.635 -20.088 -16.610 1.00 71.12 327 PRO A CA 1
ATOM 2651 C C . PRO A 1 327 ? -13.666 -19.514 -15.632 1.00 71.12 327 PRO A C 1
ATOM 2653 O O . PRO A 1 327 ? -13.264 -18.865 -14.676 1.00 71.12 327 PRO A O 1
ATOM 2656 N N . LYS A 1 328 ? -14.971 -19.697 -15.868 1.00 81.19 328 LYS A N 1
ATOM 2657 C CA . LYS A 1 328 ? -16.009 -19.123 -15.001 1.00 81.19 328 LYS A CA 1
ATOM 2658 C C . LYS A 1 328 ? -15.974 -19.776 -13.613 1.00 81.19 328 LYS A C 1
ATOM 2660 O O . LYS A 1 328 ? -16.202 -20.981 -13.522 1.00 81.19 328 LYS A O 1
ATOM 2665 N N . GLY A 1 329 ? -15.697 -18.970 -12.586 1.00 84.88 329 GLY A N 1
ATOM 2666 C CA . GLY A 1 329 ? -15.612 -19.390 -11.186 1.00 84.88 329 GLY A CA 1
ATOM 2667 C C . GLY A 1 329 ? -16.966 -19.711 -10.546 1.00 84.88 329 GLY A C 1
ATOM 2668 O O . GLY A 1 329 ? -17.989 -19.886 -11.224 1.00 84.88 329 GLY A O 1
ATOM 2669 N N . ARG A 1 330 ? -16.973 -19.798 -9.215 1.00 90.38 330 ARG A N 1
ATOM 2670 C CA . ARG A 1 330 ? -18.186 -20.031 -8.424 1.00 90.38 330 ARG A CA 1
ATOM 2671 C C . ARG A 1 330 ? -18.930 -18.718 -8.220 1.00 90.38 330 ARG A C 1
ATOM 2673 O O . ARG A 1 330 ? -18.337 -17.687 -7.971 1.00 90.38 330 ARG A O 1
ATOM 2680 N N . GLU A 1 331 ? -20.239 -18.747 -8.327 1.00 92.69 331 GLU A N 1
ATOM 2681 C CA . GLU A 1 331 ? -21.130 -17.678 -7.912 1.00 92.69 331 GLU A CA 1
ATOM 2682 C C . GLU A 1 331 ? -21.586 -17.947 -6.485 1.00 92.69 331 GLU A C 1
ATOM 2684 O O . GLU A 1 331 ? -22.110 -19.019 -6.164 1.00 92.69 331 GLU A O 1
ATOM 2689 N N . ILE A 1 332 ? -21.363 -16.959 -5.636 1.00 94.31 332 ILE A N 1
ATOM 2690 C CA . ILE A 1 332 ? -21.654 -16.989 -4.217 1.00 94.31 332 ILE A CA 1
ATOM 2691 C C . ILE A 1 332 ? -22.870 -16.105 -4.003 1.00 94.31 332 ILE A C 1
ATOM 2693 O O . ILE A 1 332 ? -22.894 -14.939 -4.390 1.00 94.31 332 ILE A O 1
ATOM 2697 N N . THR A 1 333 ? -23.907 -16.693 -3.423 1.00 94.19 333 THR A N 1
ATOM 2698 C CA . THR A 1 333 ? -25.165 -16.022 -3.124 1.00 94.19 333 THR A CA 1
ATOM 2699 C C . THR A 1 333 ? -25.385 -16.033 -1.619 1.00 94.19 333 THR A C 1
ATOM 2701 O O . THR A 1 333 ? -25.721 -17.064 -1.038 1.00 94.19 333 THR A O 1
ATOM 2704 N N . GLU A 1 334 ? -25.201 -14.883 -0.992 1.00 95.94 334 GLU A N 1
ATOM 2705 C CA . GLU A 1 334 ? -25.390 -14.649 0.435 1.00 95.94 334 GLU A CA 1
ATOM 2706 C C . GLU A 1 334 ? -26.820 -14.170 0.696 1.00 95.94 334 GLU A C 1
ATOM 2708 O O . GLU A 1 334 ? -27.294 -13.214 0.078 1.00 95.94 334 GLU A O 1
ATOM 2713 N N . GLN A 1 335 ? -27.519 -14.832 1.613 1.00 94.44 335 GLN A N 1
ATOM 2714 C CA . GLN A 1 335 ? -28.848 -14.449 2.081 1.00 94.44 335 GLN A CA 1
ATOM 2715 C C . GLN A 1 335 ? -28.751 -13.943 3.515 1.00 94.44 335 GLN A C 1
ATOM 2717 O O . GLN A 1 335 ? -28.244 -14.646 4.394 1.00 94.44 335 GLN A O 1
ATOM 2722 N N . TYR A 1 336 ? -29.260 -12.738 3.749 1.00 92.88 336 TYR A N 1
ATOM 2723 C CA . TYR A 1 336 ? -29.264 -12.093 5.055 1.00 92.88 336 TYR A CA 1
ATOM 2724 C C . TYR A 1 336 ? -30.677 -12.047 5.637 1.00 92.88 336 TYR A C 1
ATOM 2726 O O . TYR A 1 336 ? -31.661 -11.900 4.905 1.00 92.88 336 TYR A O 1
ATOM 2734 N N . ASP A 1 337 ? -30.773 -12.154 6.961 1.00 91.81 337 ASP A N 1
ATOM 2735 C CA . ASP A 1 337 ? -32.015 -11.890 7.677 1.00 91.81 337 ASP A CA 1
ATOM 2736 C C . ASP A 1 337 ? -32.319 -10.383 7.725 1.00 91.81 337 ASP A C 1
ATOM 2738 O O . ASP A 1 337 ? -31.536 -9.531 7.293 1.00 91.81 337 ASP A O 1
ATOM 2742 N N . VAL A 1 338 ? -33.481 -10.049 8.286 1.00 89.38 338 VAL A N 1
ATOM 2743 C CA . VAL A 1 338 ? -33.919 -8.661 8.502 1.00 89.38 338 VAL A CA 1
ATOM 2744 C C . VAL A 1 338 ? -33.001 -7.864 9.440 1.00 89.38 338 VAL A C 1
ATOM 2746 O O . VAL A 1 338 ? -33.036 -6.638 9.414 1.00 89.38 338 VAL A O 1
ATOM 2749 N N . ASN A 1 339 ? -32.157 -8.532 10.232 1.00 87.31 339 ASN A N 1
ATOM 2750 C CA . ASN A 1 339 ? -31.190 -7.911 11.139 1.00 87.31 339 ASN A CA 1
ATOM 2751 C C . ASN A 1 339 ? -29.802 -7.747 10.493 1.00 87.31 339 ASN A C 1
ATOM 2753 O O . ASN A 1 339 ? -28.866 -7.294 11.150 1.00 87.31 339 ASN A O 1
ATOM 2757 N N . GLY A 1 340 ? -29.640 -8.138 9.224 1.00 86.75 340 GLY A N 1
ATOM 2758 C CA . GLY A 1 340 ? -28.360 -8.113 8.522 1.00 86.75 340 GLY A CA 1
ATOM 2759 C C . GLY A 1 340 ? -27.411 -9.258 8.891 1.00 86.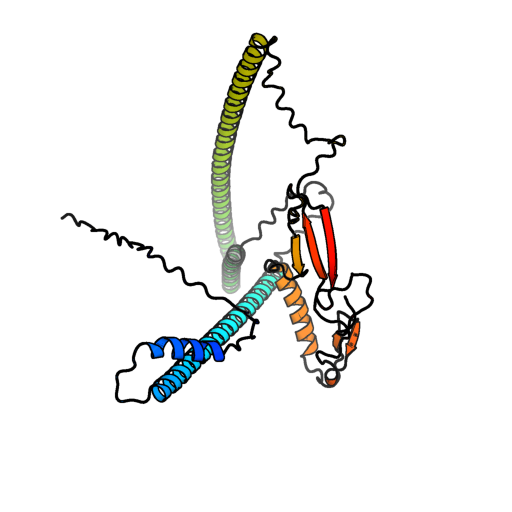75 340 GLY A C 1
ATOM 2760 O O . GLY A 1 340 ? -26.240 -9.217 8.517 1.00 86.75 340 GLY A O 1
ATOM 2761 N N . LYS A 1 341 ? -27.877 -10.295 9.594 1.00 90.88 341 LYS A N 1
ATOM 2762 C CA . LYS A 1 341 ? -27.102 -11.505 9.880 1.00 90.88 341 LYS A CA 1
ATOM 2763 C C . LYS A 1 341 ? -27.156 -12.453 8.687 1.00 90.88 341 LYS A C 1
ATOM 2765 O O . LYS A 1 341 ? -28.220 -12.711 8.131 1.00 90.88 341 LYS A O 1
ATOM 2770 N N . LEU A 1 342 ? -26.004 -13.001 8.310 1.00 93.38 342 LEU A N 1
ATOM 2771 C CA . LEU A 1 342 ? -25.905 -14.001 7.250 1.00 93.38 342 LEU A CA 1
ATOM 2772 C C . LEU A 1 342 ? -26.612 -15.299 7.680 1.00 93.38 342 LEU A C 1
ATOM 2774 O O . LEU A 1 342 ? -26.228 -15.912 8.677 1.00 93.38 342 LEU A O 1
ATOM 2778 N N . VAL A 1 343 ? -27.646 -15.697 6.940 1.00 95.81 343 VAL A N 1
ATOM 2779 C CA . VAL A 1 343 ? -28.465 -16.891 7.215 1.00 95.81 343 VAL A CA 1
ATOM 2780 C C . VAL A 1 343 ? -27.980 -18.078 6.404 1.00 95.81 343 VAL A C 1
ATOM 2782 O O . VAL A 1 343 ? -27.842 -19.177 6.933 1.00 95.81 343 VAL A O 1
ATOM 2785 N N . HIS A 1 344 ? -27.748 -17.864 5.110 1.00 94.75 344 HIS A N 1
ATOM 2786 C CA . HIS A 1 344 ? -27.462 -18.945 4.181 1.00 94.75 344 HIS A CA 1
ATOM 2787 C C . HIS A 1 344 ? -26.535 -18.471 3.064 1.00 94.75 344 HIS A C 1
ATOM 2789 O O . HIS A 1 344 ? -26.682 -17.362 2.552 1.00 94.75 344 HIS A O 1
ATOM 2795 N N . VAL A 1 345 ? -25.606 -19.334 2.656 1.00 95.12 345 VAL A N 1
ATOM 2796 C CA . VAL A 1 345 ? -24.734 -19.105 1.501 1.00 95.12 345 VAL A CA 1
ATOM 2797 C C . VAL A 1 345 ? -24.975 -20.224 0.500 1.00 95.12 345 VAL A C 1
ATOM 2799 O O . VAL A 1 345 ? -24.781 -21.397 0.809 1.00 95.12 345 VAL A O 1
ATOM 2802 N N . VAL A 1 346 ? -25.435 -19.870 -0.698 1.00 94.94 346 VAL A N 1
ATOM 2803 C CA . VAL A 1 346 ? -25.601 -20.814 -1.806 1.00 94.94 346 VAL A CA 1
ATOM 2804 C C . VAL A 1 346 ? -24.426 -20.652 -2.757 1.00 94.94 346 VAL A C 1
ATOM 2806 O O . VAL A 1 346 ? -24.184 -19.557 -3.264 1.00 94.94 346 VAL A O 1
ATOM 2809 N N . TYR A 1 347 ? -23.744 -21.755 -3.045 1.00 94.19 347 TYR A N 1
ATOM 2810 C CA . TYR A 1 347 ? -22.694 -21.803 -4.054 1.00 94.19 347 TYR A CA 1
ATOM 2811 C C . TYR A 1 347 ? -23.226 -22.451 -5.331 1.00 94.19 347 TYR A C 1
ATOM 2813 O O . TYR A 1 347 ? -23.780 -23.555 -5.306 1.00 94.19 347 TYR A O 1
ATOM 2821 N N . LYS A 1 348 ? -23.057 -21.765 -6.458 1.00 94.19 348 LYS A N 1
ATOM 2822 C CA . LYS A 1 348 ? -23.425 -22.250 -7.793 1.00 94.19 348 LYS A CA 1
ATOM 2823 C C . LYS A 1 348 ? -22.282 -21.999 -8.762 1.00 94.19 348 LYS A C 1
ATOM 2825 O O . LYS A 1 348 ? -21.433 -21.160 -8.516 1.00 94.19 348 LYS A O 1
ATOM 2830 N N . TRP A 1 349 ? -22.248 -22.692 -9.887 1.00 92.50 349 TRP A N 1
ATOM 2831 C CA . TRP A 1 349 ? -21.289 -22.376 -10.946 1.00 92.50 349 TRP A CA 1
ATOM 2832 C C . TRP A 1 349 ? -21.768 -21.180 -11.767 1.00 92.50 349 TRP A C 1
ATOM 2834 O O . TRP A 1 349 ? -22.872 -21.224 -12.311 1.00 92.50 349 TRP A O 1
ATOM 2844 N N . ALA A 1 350 ? -20.943 -20.141 -11.933 1.00 88.00 350 ALA A N 1
ATOM 2845 C CA . ALA A 1 350 ? -21.347 -18.921 -12.645 1.00 88.00 350 ALA A CA 1
ATOM 2846 C C . ALA A 1 350 ? -21.699 -19.176 -14.126 1.00 88.00 350 ALA A C 1
ATOM 2848 O O . ALA A 1 350 ? -22.466 -18.434 -14.737 1.00 88.00 350 ALA A O 1
ATOM 2849 N N . CYS A 1 351 ? -21.152 -20.241 -14.719 1.00 85.62 351 CYS A N 1
ATOM 2850 C CA . CYS A 1 351 ? -21.401 -20.617 -16.110 1.00 85.62 351 CYS A CA 1
ATOM 2851 C C . CYS A 1 351 ? -22.805 -21.174 -16.375 1.00 85.62 351 CYS A C 1
ATOM 2853 O O . CYS A 1 351 ? -23.362 -20.904 -17.434 1.00 85.62 351 CYS A O 1
ATOM 2855 N N . CYS A 1 352 ? -23.355 -21.971 -15.460 1.00 87.94 352 CYS A N 1
ATOM 2856 C CA . CYS A 1 352 ? -24.554 -22.770 -15.713 1.00 87.94 352 CYS A CA 1
ATOM 2857 C C . CYS A 1 352 ? -25.566 -22.721 -14.570 1.00 87.94 352 CYS A C 1
ATOM 2859 O O . CYS A 1 352 ? -26.586 -23.401 -14.637 1.00 87.94 352 CYS A O 1
ATOM 2861 N N . LYS A 1 353 ? -25.261 -21.971 -13.503 1.00 91.31 353 LYS A N 1
ATOM 2862 C CA . LYS A 1 353 ? -26.086 -21.777 -12.305 1.00 91.31 353 LYS A CA 1
ATOM 2863 C C . LYS A 1 353 ? -26.488 -23.084 -11.600 1.00 91.31 353 LYS A C 1
ATOM 2865 O O . LYS A 1 353 ? -27.414 -23.093 -10.791 1.00 91.31 353 LYS A O 1
ATOM 2870 N N . LYS A 1 354 ? -25.793 -24.192 -11.885 1.00 92.06 354 LYS A N 1
ATOM 2871 C CA . LYS A 1 354 ? -25.992 -25.487 -11.214 1.00 92.06 354 LYS A CA 1
ATOM 2872 C C . LYS A 1 354 ? -25.239 -25.501 -9.885 1.00 92.06 354 LYS A C 1
ATOM 2874 O O . LYS A 1 354 ? -24.261 -24.771 -9.729 1.00 92.06 354 LYS A O 1
ATOM 2879 N N . GLY A 1 355 ? -25.692 -26.330 -8.944 1.00 90.62 355 GLY A N 1
ATOM 2880 C CA . GLY A 1 355 ? -25.002 -26.539 -7.668 1.00 90.62 355 GLY A CA 1
ATOM 2881 C C . GLY A 1 355 ? -23.590 -27.108 -7.846 1.00 90.62 355 GLY A C 1
ATOM 2882 O O . GLY A 1 355 ? -23.262 -27.661 -8.905 1.00 90.62 355 GLY A O 1
ATOM 2883 N N . LEU A 1 356 ? -22.763 -26.973 -6.805 1.00 88.12 356 LEU A N 1
ATOM 2884 C CA . LEU A 1 356 ? -21.361 -27.406 -6.830 1.00 88.12 356 LEU A CA 1
ATOM 2885 C C . LEU A 1 356 ? -21.187 -28.900 -7.124 1.00 88.12 356 LEU A C 1
ATOM 2887 O O . LEU A 1 356 ? -20.222 -29.265 -7.785 1.00 88.12 356 LEU A O 1
ATOM 2891 N N . ASP A 1 357 ? -22.164 -29.728 -6.753 1.00 88.56 357 ASP A N 1
ATOM 2892 C CA . ASP A 1 357 ? -22.125 -31.184 -6.945 1.00 88.56 357 ASP A CA 1
ATOM 2893 C C . ASP A 1 357 ? -22.272 -31.623 -8.415 1.00 88.56 357 ASP A C 1
ATOM 2895 O O . ASP A 1 357 ? -22.181 -32.806 -8.745 1.00 88.56 357 ASP A O 1
ATOM 2899 N N . SER A 1 358 ? -22.511 -30.684 -9.337 1.00 85.94 358 SER A N 1
ATOM 2900 C CA . SER A 1 358 ? -22.604 -30.998 -10.763 1.00 85.94 358 SER A CA 1
ATOM 2901 C C . SER A 1 358 ? -21.220 -31.215 -11.395 1.00 85.94 358 SER A C 1
ATOM 2903 O O . SER A 1 358 ? -20.401 -30.301 -11.472 1.00 85.94 358 SER A O 1
ATOM 2905 N N . ALA A 1 359 ? -20.994 -32.418 -11.939 1.00 77.81 359 ALA A N 1
ATOM 2906 C CA . ALA A 1 359 ? -19.728 -32.848 -12.559 1.00 77.81 359 ALA A CA 1
ATOM 2907 C C . ALA A 1 359 ? -19.295 -32.046 -13.815 1.00 77.81 359 ALA A C 1
ATOM 2909 O O . ALA A 1 359 ? -18.202 -32.254 -14.353 1.00 77.81 359 ALA A O 1
ATOM 2910 N N . GLY A 1 360 ? -20.149 -31.146 -14.311 1.00 83.38 360 GLY A N 1
ATOM 2911 C CA . GLY A 1 360 ? -19.865 -30.262 -15.439 1.00 83.38 360 GLY A CA 1
ATOM 2912 C C . GLY A 1 360 ? -21.113 -29.599 -16.026 1.00 83.38 360 GLY A C 1
ATOM 2913 O O . GLY A 1 360 ? -22.250 -29.829 -15.594 1.00 83.38 360 GLY A O 1
ATOM 2914 N N . CYS A 1 361 ? -20.895 -28.782 -17.051 1.00 85.38 361 CYS A N 1
ATOM 2915 C CA . CYS A 1 361 ? -21.923 -28.108 -17.830 1.00 85.38 361 CYS A CA 1
ATOM 2916 C C . CYS A 1 361 ? -21.650 -28.199 -19.341 1.00 85.38 361 CYS A C 1
ATOM 2918 O O . CYS A 1 361 ? -20.705 -28.844 -19.791 1.00 85.38 361 CYS A O 1
ATOM 2920 N N . ILE A 1 362 ? -22.484 -27.527 -20.140 1.00 81.50 362 ILE A N 1
ATOM 2921 C CA . ILE A 1 362 ? -22.339 -27.466 -21.603 1.00 81.50 362 ILE A CA 1
ATOM 2922 C C . ILE A 1 362 ? -21.013 -26.829 -22.058 1.00 81.50 362 ILE A C 1
ATOM 2924 O O . ILE A 1 362 ? -20.575 -27.065 -23.179 1.00 81.50 362 ILE A O 1
ATOM 2928 N N . TYR A 1 363 ? -20.363 -26.048 -21.190 1.00 77.50 363 TYR A N 1
ATOM 2929 C CA . TYR A 1 363 ? -19.081 -25.395 -21.462 1.00 77.50 363 TYR A CA 1
ATOM 2930 C C . TYR A 1 363 ? -17.870 -26.242 -21.044 1.00 77.50 363 TYR A C 1
ATOM 2932 O O . TYR A 1 363 ? -16.736 -25.824 -21.276 1.00 77.50 363 TYR A O 1
ATOM 2940 N N . GLY A 1 364 ? -18.086 -27.406 -20.421 1.00 82.19 364 GLY A N 1
ATOM 2941 C CA . GLY A 1 364 ? -17.026 -28.289 -19.941 1.00 82.19 364 GLY A CA 1
ATOM 2942 C C . GLY A 1 364 ? -17.154 -28.671 -18.465 1.00 82.19 364 GLY A C 1
ATOM 2943 O O . GLY A 1 364 ? -18.208 -28.529 -17.850 1.00 82.19 364 GLY A O 1
ATOM 2944 N N . HIS A 1 365 ? -16.071 -29.186 -17.895 1.00 82.31 365 HIS A N 1
ATOM 2945 C CA . HIS A 1 365 ? -15.960 -29.505 -16.478 1.00 82.31 365 HIS A CA 1
ATOM 2946 C C . HIS A 1 365 ? -15.692 -28.243 -15.652 1.00 82.31 365 HIS A C 1
ATOM 2948 O O . HIS A 1 365 ? -14.973 -27.337 -16.084 1.00 82.31 365 HIS A O 1
ATOM 2954 N N . HIS A 1 366 ? -16.271 -28.207 -14.456 1.00 82.31 366 HIS A N 1
ATOM 2955 C CA . HIS A 1 366 ? -16.007 -27.175 -13.463 1.00 82.31 366 HIS A CA 1
ATOM 2956 C C . HIS A 1 366 ? -14.677 -27.460 -12.740 1.00 82.31 366 HIS A C 1
ATOM 2958 O O . HIS A 1 366 ? -14.313 -28.631 -12.598 1.00 82.31 366 HIS A O 1
ATOM 2964 N N . VAL A 1 367 ? -13.941 -26.412 -12.344 1.00 71.31 367 VAL A N 1
ATOM 2965 C CA . VAL A 1 367 ? -12.699 -26.508 -11.543 1.00 71.31 367 VAL A CA 1
ATOM 2966 C C . VAL A 1 367 ? -12.981 -26.055 -10.131 1.00 71.31 367 VAL A C 1
ATOM 2968 O O . VAL A 1 367 ? -13.439 -24.897 -10.007 1.00 71.31 367 VAL A O 1
#

Foldseek 3Di:
DDDDDDDDDDDDDDDDDDDDDDDDDDPPPPVQDPLNVLLVVLVVVLVVDDDDDDDSVVVSVVSSVVVVVVVVVVVVVVVVVVVVVVVVVVVVLVVVVVLVVVCVVVVVPDPPPPPPDDDDDPDPPPVPQDPVNSVVVVVVVVVVVVVVVVLVVVPDPDDPPVSVVVVVVVVVVVVVVVVVVVVVVVVVVVVVVVVVVVVVVVVVVVVVVVVVVVVVVVVVLVVVCVVCVPPPDRPVPPPPCPDPDDDDDDPDDDDDPDFDKDKDFDVPPPPPPPDSVVVSVVVVVVVVVVVVVPPDPDLQDDWDQDPVVRDTHGPVQPDPLNDLEDDFGKMWMWTADPVRHTDDIFIAGPVPRHGPPDQPDPSGGYD

Sequence (367 aa):
MTEERKTRKLSIHLEQDAMDQSLSSDDKDEEITIDDDIIHTVTKLLKFGKNGMVSPDHIEMSLCKMLQAERNHWKDKTDAAMNEIERQHKETLANQVSLQNLMDMLHFNKRKISHANLKMENSIAEENASVDDMLDTLKYRIINLKQMAGIIDEMDETEPQDKLLKYSDRDIEYLKNAIAKAHWEKESIQKQLTERVNEIKWLTSELDNVKMHLHKLQEVVKKYNEAHTGTNFHLNEVKSEVPKSPGRTIKHCTAPLSSRQRTYIEGDWLQGYPNPIDESSALKTRLQAHIYSNKNGNSKMGVAQCLRCQKLFKPKENSSKSCRYHPKGREITEQYDVNGKLVHVVYKWACCKKGLDSAGCIYGHHV

Organism: Mytilus coruscus (NCBI:txid42192)